Protein AF-A0A2G5IKQ8-F1 (afdb_monomer_lite)

Foldseek 3Di:
DDDDDDDDDDDDDDDDDDDDDDDDDDDDDDPDDDDDDDDDDDDDDDDDDDDDDPDPDDDDPPPDDDDDDDDDDDDDDDDDDDDDPDDDDDDDDDDDDDDDDDDDDDPPDDDDPPQDDPPDPPDDRCPCVLCLLQAFDDADPVQLVQLVVVLVVLFVLLVVCLVVVNFAQVSSVVSSVVSVADPVQKDKDFDADLPDPPSPDGAAGIWMWGDGDDFKIWTWIRHNVDTDTDITGARPPHGRYGDSDTD

Secondary structure (DSSP, 8-st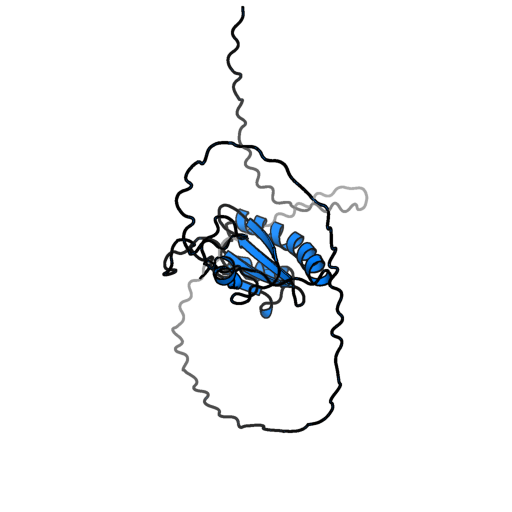ate):
-----PPPP--------------------TT----------------------------------------------------------------------------------TT--TTSTTPPTTHHHHTGGGSPPPPPHHHHHHHHHHHHHHHHHHHHHHHTT--SHHHHHHHHHHTT--TTTEEEEPPPPTT-TT--SPPSSEEEEEEETTTEEEEEEE-SS-EEEEEE--BTTTBTS--S---

Radius of gyration: 33.52 Å; chains: 1; bounding box: 96×97×63 Å

Sequence (247 aa):
MSLILPGAAPAQQGGAGRSSGDLLELRRVGGLFEMSVRTQVPCRLFCQPGLMPLRKSRQSRQSRTSRTSVARRSALLAVTAVACLAACGTQKPGLGPAAPATSGSGSVSPGASPHAEPDRGDSAPHNAENNIGRRAKDMSPADEAAAEEKAKQVKPLLEKLRGEGKISPKDVRPALASLGFRAEDMRVQDPWSRWNVDHSEKVPGTAYGIWVGKTACISGVVSEDHVWTEVTGPYPETACIAPPVAH

pLDDT: mean 71.65, std 22.25, range [37.44, 98.69]

Structure (mmCIF, N/CA/C/O backbone):
data_AF-A0A2G5IKQ8-F1
#
_entry.id   AF-A0A2G5IKQ8-F1
#
loop_
_atom_site.group_PDB
_atom_site.id
_atom_site.type_symbol
_atom_site.label_atom_id
_atom_site.label_alt_id
_atom_site.label_comp_id
_atom_site.label_asym_id
_atom_site.label_entity_id
_atom_site.label_seq_id
_atom_site.pdbx_PDB_ins_code
_atom_site.Cartn_x
_atom_site.Cartn_y
_atom_site.Cartn_z
_atom_site.occupancy
_atom_site.B_iso_or_equiv
_atom_site.auth_seq_id
_atom_site.auth_comp_id
_atom_site.auth_asym_id
_atom_site.auth_atom_id
_atom_site.pdbx_PDB_model_num
ATOM 1 N N . MET A 1 1 ? -17.477 58.867 -3.949 1.00 41.78 1 MET A N 1
ATOM 2 C CA . MET A 1 1 ? -18.291 57.997 -4.822 1.00 41.78 1 MET A CA 1
ATOM 3 C C . MET A 1 1 ? -18.232 56.583 -4.262 1.00 41.78 1 MET A C 1
ATOM 5 O O . MET A 1 1 ? -17.147 56.105 -3.980 1.00 41.78 1 MET A O 1
ATOM 9 N N . SER A 1 2 ? -19.425 56.062 -3.986 1.00 45.66 2 SER A N 1
ATOM 10 C CA . SER A 1 2 ? -19.896 54.778 -3.442 1.00 45.66 2 SER A CA 1
ATOM 11 C C . SER A 1 2 ? -18.945 53.732 -2.835 1.00 45.66 2 SER A C 1
ATOM 13 O O . SER A 1 2 ? -18.119 53.126 -3.507 1.00 45.66 2 SER A O 1
ATOM 15 N N . LEU A 1 3 ? -19.231 53.462 -1.555 1.00 53.84 3 LEU A N 1
ATOM 16 C CA . LEU A 1 3 ? -18.960 52.265 -0.751 1.00 53.84 3 LEU A CA 1
ATOM 17 C C . LEU A 1 3 ? -19.771 51.054 -1.244 1.00 53.84 3 LEU A C 1
ATOM 19 O O . LEU A 1 3 ? -20.966 51.225 -1.475 1.00 53.84 3 LEU A O 1
ATOM 23 N N . ILE A 1 4 ? -19.192 49.843 -1.261 1.00 56.62 4 ILE A N 1
ATOM 24 C CA . ILE A 1 4 ? -19.936 48.571 -1.131 1.00 56.62 4 ILE A CA 1
ATOM 25 C C . ILE A 1 4 ? -19.104 47.575 -0.293 1.00 56.62 4 ILE A C 1
ATOM 27 O O . ILE A 1 4 ? -18.007 47.182 -0.679 1.00 56.62 4 ILE A O 1
ATOM 31 N N . LEU A 1 5 ? -19.652 47.207 0.870 1.00 54.41 5 LEU A N 1
ATOM 32 C CA . LEU A 1 5 ? -19.248 46.136 1.802 1.00 54.41 5 LEU A CA 1
ATOM 33 C C . LEU A 1 5 ? -20.199 44.910 1.611 1.00 54.41 5 LEU A C 1
ATOM 35 O O . LEU A 1 5 ? -21.113 44.994 0.790 1.00 54.41 5 LEU A O 1
ATOM 39 N N . PRO A 1 6 ? -19.986 43.758 2.288 1.00 57.12 6 PRO A N 1
ATOM 40 C CA . PRO A 1 6 ? -20.128 42.412 1.725 1.00 57.12 6 PRO A CA 1
ATOM 41 C C . PRO A 1 6 ? -21.532 41.797 1.845 1.00 57.12 6 PRO A C 1
ATOM 43 O O . PRO A 1 6 ? -22.295 42.096 2.761 1.00 57.12 6 PRO A O 1
ATOM 46 N N . GLY A 1 7 ? -21.833 40.869 0.931 1.00 51.06 7 GLY A N 1
ATOM 47 C CA . GLY A 1 7 ? -23.053 40.062 0.931 1.00 51.06 7 GLY A CA 1
ATOM 48 C C . GLY A 1 7 ? -22.926 38.803 1.791 1.00 51.06 7 GLY A C 1
ATOM 49 O O . GLY A 1 7 ? -22.027 37.989 1.593 1.00 51.06 7 GLY A O 1
ATOM 50 N N . ALA A 1 8 ? -23.849 38.678 2.741 1.00 48.50 8 ALA A N 1
ATOM 51 C CA . ALA A 1 8 ? -24.025 37.570 3.667 1.00 48.50 8 ALA A CA 1
ATOM 52 C C . ALA A 1 8 ? -24.583 36.291 3.007 1.00 48.50 8 ALA A C 1
ATOM 54 O O . ALA A 1 8 ? -25.253 36.328 1.976 1.00 48.50 8 ALA A O 1
ATOM 55 N N . ALA A 1 9 ? -24.324 35.164 3.671 1.00 46.00 9 ALA A N 1
ATOM 56 C CA . ALA A 1 9 ? -24.850 33.833 3.379 1.00 46.00 9 ALA A CA 1
ATOM 57 C C . ALA A 1 9 ? -26.368 33.707 3.617 1.00 46.00 9 ALA A C 1
ATOM 59 O O . ALA A 1 9 ? -26.931 34.446 4.428 1.00 46.00 9 ALA A O 1
ATOM 60 N N . PRO A 1 10 ? -26.996 32.657 3.058 1.00 60.28 10 PRO A N 1
ATOM 61 C CA . PRO A 1 10 ? -28.094 31.987 3.740 1.00 60.28 10 PRO A CA 1
ATOM 62 C C . PRO A 1 10 ? -27.755 30.543 4.134 1.00 60.28 10 PRO A C 1
ATOM 64 O O . PRO A 1 10 ? -27.143 29.774 3.395 1.00 60.28 10 PRO A O 1
ATOM 67 N N . ALA A 1 11 ? -28.222 30.193 5.329 1.00 48.41 11 ALA A N 1
ATOM 68 C CA . ALA A 1 11 ? -28.291 28.849 5.872 1.00 48.41 11 ALA A CA 1
ATOM 69 C C . ALA A 1 11 ? -29.358 27.994 5.157 1.00 48.41 11 ALA A C 1
ATOM 71 O O . ALA A 1 11 ? -30.455 28.473 4.879 1.00 48.41 11 ALA A O 1
ATOM 72 N N . GLN A 1 12 ? -29.078 26.703 4.963 1.00 51.03 12 GLN A N 1
ATOM 73 C CA . GLN A 1 12 ? -30.082 25.638 4.822 1.00 51.03 12 GLN A CA 1
ATOM 74 C C . GLN A 1 12 ? -29.622 24.474 5.711 1.00 51.03 12 GLN A C 1
ATOM 76 O O . GLN A 1 12 ? -28.506 23.990 5.564 1.00 51.03 12 GLN A O 1
ATOM 81 N N . GLN A 1 13 ? -30.264 24.252 6.860 1.00 43.94 13 GLN A N 1
ATOM 82 C CA . GLN A 1 13 ? -31.459 23.417 7.083 1.00 43.94 13 GLN A CA 1
ATOM 83 C C . GLN A 1 13 ? -31.257 21.943 6.717 1.00 43.94 13 GLN A C 1
ATOM 85 O O . GLN A 1 13 ? -30.978 21.584 5.579 1.00 43.94 13 GLN A O 1
ATOM 90 N N . GLY A 1 14 ? -31.382 21.105 7.748 1.00 44.84 14 GLY A N 1
ATOM 91 C CA . GLY A 1 14 ? -31.100 19.683 7.706 1.00 44.84 14 GLY A CA 1
ATOM 92 C C . GLY A 1 14 ? -32.160 18.843 7.003 1.00 44.84 14 GLY A C 1
ATOM 93 O O . GLY A 1 14 ? -33.324 19.213 6.884 1.00 44.84 14 GLY A O 1
ATOM 94 N N . GLY A 1 15 ? -31.730 17.649 6.609 1.00 44.75 15 GLY A N 1
ATOM 95 C CA . GLY A 1 15 ? -32.589 16.574 6.142 1.00 44.75 15 GLY A CA 1
ATOM 96 C C . GLY A 1 15 ? -32.097 15.256 6.719 1.00 44.75 15 GLY A C 1
ATOM 97 O O . GLY A 1 15 ? -31.162 14.650 6.206 1.00 44.75 15 GLY A O 1
ATOM 98 N N . ALA A 1 16 ? -32.730 14.818 7.805 1.00 48.25 16 ALA A N 1
ATOM 99 C CA . ALA A 1 16 ? -32.692 13.430 8.228 1.00 48.25 16 ALA A CA 1
ATOM 100 C C . ALA A 1 16 ? -33.508 12.610 7.218 1.00 48.25 16 ALA A C 1
ATOM 102 O O . ALA A 1 16 ? -34.709 12.821 7.072 1.00 48.25 16 ALA A O 1
ATOM 103 N N . GLY A 1 17 ? -32.857 11.684 6.519 1.00 43.62 17 GLY A N 1
ATOM 104 C CA . GLY A 1 17 ? -33.497 10.824 5.529 1.00 43.62 17 GLY A CA 1
ATOM 105 C C . GLY A 1 17 ? -32.854 9.447 5.507 1.00 43.62 17 GLY A C 1
ATOM 106 O O . GLY A 1 17 ? -32.062 9.139 4.625 1.00 43.62 17 GLY A O 1
ATOM 107 N N . ARG A 1 18 ? -33.198 8.607 6.490 1.00 52.38 18 ARG A N 1
ATOM 108 C CA . ARG A 1 18 ? -33.060 7.151 6.362 1.00 52.38 18 ARG A CA 1
ATOM 109 C C . ARG A 1 18 ? -34.064 6.694 5.305 1.00 52.38 18 ARG A C 1
ATOM 111 O O . ARG A 1 18 ? -35.256 6.659 5.586 1.00 52.38 18 ARG A O 1
ATOM 118 N N . SER A 1 19 ? -33.589 6.346 4.116 1.00 47.00 19 SER A N 1
ATOM 119 C CA . SER A 1 19 ? -34.378 5.604 3.134 1.00 47.00 19 SER A CA 1
ATOM 120 C C . SER A 1 19 ? -33.765 4.216 2.988 1.00 47.00 19 SER A C 1
ATOM 122 O O . SER A 1 19 ? -32.749 4.024 2.323 1.00 47.00 19 SER A O 1
ATOM 124 N N . SER A 1 20 ? -34.361 3.259 3.698 1.00 47.41 20 SER A N 1
ATOM 125 C CA . SER A 1 20 ? -34.248 1.842 3.375 1.00 47.41 20 SER A CA 1
ATOM 126 C C . SER A 1 20 ? -34.931 1.643 2.026 1.00 47.41 20 SER A C 1
ATOM 128 O O . SER A 1 20 ? -36.134 1.865 1.907 1.00 47.41 20 SER A O 1
ATOM 130 N N . GLY A 1 21 ? -34.159 1.294 1.001 1.00 45.97 21 GLY A N 1
ATOM 131 C CA . GLY A 1 21 ? -34.700 0.931 -0.302 1.00 45.97 21 GLY A CA 1
ATOM 132 C C . GLY A 1 21 ? -35.386 -0.428 -0.221 1.00 45.97 21 GLY A C 1
ATOM 133 O O . GLY A 1 21 ? -34.724 -1.452 -0.362 1.00 45.97 21 GLY A O 1
ATOM 134 N N . ASP A 1 22 ? -36.698 -0.426 0.004 1.00 48.59 22 ASP A N 1
ATOM 135 C CA . ASP A 1 22 ? -37.554 -1.564 -0.315 1.00 48.59 22 ASP A CA 1
ATOM 136 C C . ASP A 1 22 ? -37.787 -1.597 -1.830 1.00 48.59 22 ASP A C 1
ATOM 138 O O . ASP A 1 22 ? -38.304 -0.663 -2.448 1.00 48.59 22 ASP A O 1
ATOM 142 N N . LEU A 1 23 ? -37.341 -2.695 -2.429 1.00 53.91 23 LEU A N 1
ATOM 143 C CA . LEU A 1 23 ? -37.425 -2.993 -3.849 1.00 53.91 23 LEU A CA 1
ATOM 144 C C . LEU A 1 23 ? -38.873 -3.404 -4.188 1.00 53.91 23 LEU A C 1
ATOM 146 O O . LEU A 1 23 ? -39.278 -4.541 -3.955 1.00 53.91 23 LEU A O 1
ATOM 150 N N . LEU A 1 24 ? -39.674 -2.479 -4.720 1.00 46.12 24 LEU A N 1
ATOM 151 C CA . LEU A 1 24 ? -41.013 -2.770 -5.244 1.00 46.12 24 LEU A CA 1
ATOM 152 C C . LEU A 1 24 ? -40.908 -3.429 -6.630 1.00 46.12 24 LEU A C 1
ATOM 154 O O . LEU A 1 24 ? -40.751 -2.752 -7.645 1.00 46.12 24 LEU A O 1
ATOM 158 N N . GLU A 1 25 ? -41.016 -4.758 -6.678 1.00 49.69 25 GLU A N 1
ATOM 159 C CA . GLU A 1 25 ? -41.219 -5.510 -7.923 1.00 49.69 25 GLU A CA 1
ATOM 160 C C . GLU A 1 25 ? -42.717 -5.487 -8.292 1.00 49.69 25 GLU A C 1
ATOM 162 O O . GLU A 1 25 ? -43.544 -6.164 -7.683 1.00 49.69 25 GLU A O 1
ATOM 167 N N . LEU A 1 26 ? -43.085 -4.687 -9.296 1.00 41.38 26 LEU A N 1
ATOM 168 C CA . LEU A 1 26 ? -44.430 -4.662 -9.879 1.00 41.38 26 LEU A CA 1
ATOM 169 C C . LEU A 1 26 ? -44.548 -5.757 -10.947 1.00 41.38 26 LEU A C 1
ATOM 171 O O . LEU A 1 26 ? -44.115 -5.577 -12.086 1.00 41.38 26 LEU A O 1
ATOM 175 N N . ARG A 1 27 ? -45.177 -6.888 -10.607 1.00 50.81 27 ARG A N 1
ATOM 176 C CA . ARG A 1 27 ? -45.629 -7.871 -11.603 1.00 50.81 27 ARG A CA 1
ATOM 177 C C . ARG A 1 27 ? -47.062 -7.582 -12.034 1.00 50.81 27 ARG A C 1
ATOM 179 O O . ARG A 1 27 ? -47.969 -7.475 -11.216 1.00 50.81 27 ARG A O 1
ATOM 186 N N . ARG A 1 28 ? -47.259 -7.485 -13.349 1.00 37.44 28 ARG A N 1
ATOM 187 C CA . ARG A 1 28 ? -48.547 -7.239 -14.004 1.00 37.44 28 ARG A CA 1
ATOM 188 C C . ARG A 1 28 ? -49.190 -8.578 -14.367 1.00 37.44 28 ARG A C 1
ATOM 190 O O . ARG A 1 28 ? -48.664 -9.283 -15.222 1.00 37.44 28 ARG A O 1
ATOM 197 N N . VAL A 1 29 ? -50.328 -8.914 -13.763 1.00 47.78 29 VAL A N 1
ATOM 198 C CA . VAL A 1 29 ? -51.178 -10.035 -14.198 1.00 47.78 29 VAL A CA 1
ATOM 199 C C . VAL A 1 29 ? -52.623 -9.544 -14.290 1.00 47.78 29 VAL A C 1
ATOM 201 O O . VAL A 1 29 ? -53.186 -9.081 -13.308 1.00 47.78 29 VAL A O 1
ATOM 204 N N . GLY A 1 30 ? -53.220 -9.619 -15.482 1.00 53.31 30 GLY A N 1
ATOM 205 C CA . GLY A 1 30 ? -54.676 -9.754 -15.628 1.00 53.31 30 GLY A CA 1
ATOM 206 C C . GLY A 1 30 ? -55.598 -8.589 -15.237 1.00 53.31 30 GLY A C 1
ATOM 207 O O . GLY A 1 30 ? -56.759 -8.846 -14.953 1.00 53.31 30 GLY A O 1
ATOM 208 N N . GLY A 1 31 ? -55.152 -7.329 -15.251 1.00 55.59 31 GLY A N 1
ATOM 209 C CA . GLY A 1 31 ? -56.071 -6.174 -15.316 1.00 55.59 31 GLY A CA 1
ATOM 210 C C . GLY A 1 31 ? -56.874 -5.821 -14.053 1.00 55.59 31 GLY A C 1
ATOM 211 O O . GLY A 1 31 ? -57.711 -4.926 -14.119 1.00 55.59 31 GLY A O 1
ATOM 212 N N . LEU A 1 32 ? -56.596 -6.441 -12.906 1.00 46.91 32 LEU A N 1
ATOM 213 C CA . LEU A 1 32 ? -57.140 -6.068 -11.597 1.00 46.91 32 LEU A CA 1
ATOM 214 C C . LEU A 1 32 ? -55.976 -5.922 -10.608 1.00 46.91 32 LEU A C 1
ATOM 216 O O . LEU A 1 32 ? -55.191 -6.848 -10.422 1.00 46.91 32 LEU A O 1
ATOM 220 N N . PHE A 1 33 ? -55.827 -4.733 -10.018 1.00 40.47 33 PHE A N 1
ATOM 221 C CA . PHE A 1 33 ? -54.825 -4.473 -8.983 1.00 40.47 33 PHE A CA 1
ATOM 222 C C . PHE A 1 33 ? -55.329 -5.029 -7.649 1.00 40.47 33 PHE A C 1
ATOM 224 O O . PHE A 1 33 ? -56.193 -4.428 -7.017 1.00 40.47 33 PHE A O 1
ATOM 231 N N . GLU A 1 34 ? -54.783 -6.161 -7.212 1.00 45.44 34 GLU A N 1
ATOM 232 C CA . GLU A 1 34 ? -54.963 -6.648 -5.844 1.00 45.44 34 GLU A CA 1
ATOM 233 C C . GLU A 1 34 ? -53.790 -6.155 -4.974 1.00 45.44 34 GLU A C 1
ATOM 235 O O . GLU A 1 34 ? -52.627 -6.476 -5.227 1.00 45.44 34 GLU A O 1
ATOM 240 N N . MET A 1 35 ? -54.072 -5.321 -3.968 1.00 44.12 35 MET A N 1
ATOM 241 C CA . MET A 1 35 ? -53.075 -4.847 -2.999 1.00 44.12 35 MET A CA 1
ATOM 242 C C . MET A 1 35 ? -52.891 -5.890 -1.891 1.00 44.12 35 MET A C 1
ATOM 244 O O . MET A 1 35 ? -53.584 -5.863 -0.878 1.00 44.12 35 MET A O 1
ATOM 248 N N . SER A 1 36 ? -51.923 -6.792 -2.050 1.00 53.97 36 SER A N 1
ATOM 249 C CA . SER A 1 36 ? -51.519 -7.701 -0.972 1.00 53.97 36 SER A CA 1
ATOM 250 C C . SER A 1 36 ? -50.465 -7.039 -0.077 1.00 53.97 36 SER A C 1
ATOM 252 O O . SER A 1 36 ? -49.267 -7.080 -0.363 1.00 53.97 36 SER A O 1
ATOM 254 N N . VAL A 1 37 ? -50.897 -6.460 1.045 1.00 49.56 37 VAL A N 1
ATOM 255 C CA . VAL A 1 37 ? -50.009 -5.939 2.097 1.00 49.56 37 VAL A CA 1
ATOM 256 C C . VAL A 1 37 ? -49.394 -7.115 2.864 1.00 49.56 37 VAL A C 1
ATOM 258 O O . VAL A 1 37 ? -50.055 -7.749 3.681 1.00 49.56 37 VAL A O 1
ATOM 261 N N . ARG A 1 38 ? -48.111 -7.417 2.627 1.00 52.69 38 ARG A N 1
ATOM 262 C CA . ARG A 1 38 ? -47.334 -8.293 3.519 1.00 52.69 38 ARG A CA 1
ATOM 263 C C . ARG A 1 38 ? -46.821 -7.475 4.701 1.00 52.69 38 ARG A C 1
ATOM 265 O O . ARG A 1 38 ? -45.775 -6.842 4.624 1.00 52.69 38 ARG A O 1
ATOM 272 N N . THR A 1 39 ? -47.548 -7.510 5.809 1.00 46.78 39 THR A N 1
ATOM 273 C CA . THR A 1 39 ? -47.060 -7.080 7.122 1.00 46.78 39 THR A CA 1
ATOM 274 C C . THR A 1 39 ? -45.988 -8.060 7.608 1.00 46.78 39 THR A C 1
ATOM 276 O O . THR A 1 39 ? -46.295 -9.169 8.042 1.00 46.78 39 THR A O 1
ATOM 279 N N . GLN A 1 40 ? -44.709 -7.672 7.545 1.00 53.59 40 GLN A N 1
ATOM 280 C CA . GLN A 1 40 ? -43.666 -8.362 8.310 1.00 53.59 40 GLN A CA 1
ATOM 281 C C . GLN A 1 40 ? -43.806 -7.983 9.786 1.00 53.59 40 GLN A C 1
ATOM 283 O O . GLN A 1 40 ? -43.590 -6.845 10.196 1.00 53.59 40 GLN A O 1
ATOM 288 N N . VAL A 1 41 ? -44.222 -8.971 10.571 1.00 58.31 41 VAL A N 1
ATOM 289 C CA . VAL A 1 41 ? -44.342 -8.919 12.026 1.00 58.31 41 VAL A CA 1
ATOM 290 C C . VAL A 1 41 ? -42.941 -8.825 12.653 1.00 58.31 41 VAL A C 1
ATOM 292 O O . VAL A 1 41 ? -42.080 -9.643 12.321 1.00 58.31 41 VAL A O 1
ATOM 295 N N . PRO A 1 42 ? -42.687 -7.898 13.594 1.00 54.06 42 PRO A N 1
ATOM 296 C CA . PRO A 1 42 ? -41.474 -7.921 14.398 1.00 54.06 42 PRO A CA 1
ATOM 297 C C . PRO A 1 42 ? -41.591 -9.009 15.475 1.00 54.06 42 PRO A C 1
ATOM 299 O O . PRO A 1 42 ? -42.305 -8.848 16.466 1.00 54.06 42 PRO A O 1
ATOM 302 N N . CYS A 1 43 ? -40.863 -10.116 15.323 1.00 49.12 43 CYS A N 1
ATOM 303 C CA . CYS A 1 43 ? -40.669 -11.065 16.418 1.00 49.12 43 CYS A CA 1
ATOM 304 C C . CYS A 1 43 ? -39.726 -10.457 17.466 1.00 49.12 43 CYS A C 1
ATOM 306 O O . CYS A 1 43 ? -38.503 -10.542 17.374 1.00 49.12 43 CYS A O 1
ATOM 308 N N . ARG A 1 44 ? -40.328 -9.828 18.481 1.00 52.50 44 ARG A N 1
ATOM 309 C CA . ARG A 1 44 ? -39.708 -9.589 19.785 1.00 52.50 44 ARG A CA 1
ATOM 310 C C . ARG A 1 44 ? -39.497 -10.914 20.526 1.00 52.50 44 ARG A C 1
ATOM 312 O O . ARG A 1 44 ? -40.366 -11.774 20.509 1.00 52.50 44 ARG A O 1
ATOM 319 N N . LEU A 1 45 ? -38.373 -10.959 21.243 1.00 47.88 45 LEU A N 1
ATOM 320 C CA . LEU A 1 45 ? -38.161 -11.573 22.560 1.00 47.88 45 LEU A CA 1
ATOM 321 C C . LEU A 1 45 ? -38.783 -12.955 22.817 1.00 47.88 45 LEU A C 1
ATOM 323 O O . LEU A 1 45 ? -39.965 -13.070 23.127 1.00 47.88 45 LEU A O 1
ATOM 327 N N . PHE A 1 46 ? -37.912 -13.955 22.959 1.00 52.28 46 PHE A N 1
ATOM 328 C CA . PHE A 1 46 ? -38.099 -14.966 23.996 1.00 52.28 46 PHE A CA 1
ATOM 329 C C . PHE A 1 46 ? -36.814 -15.119 24.817 1.00 52.28 46 PHE A C 1
ATOM 331 O O . PHE A 1 46 ? -35.752 -15.450 24.295 1.00 52.28 46 PHE A O 1
ATOM 338 N N . CYS A 1 47 ? -36.936 -14.824 26.112 1.00 45.78 47 CYS A N 1
ATOM 339 C CA . CYS A 1 47 ? -35.984 -15.150 27.167 1.00 45.78 47 CYS A CA 1
ATOM 340 C C . CYS A 1 47 ? -35.787 -16.664 27.290 1.00 45.78 47 CYS A C 1
ATOM 342 O O . CYS A 1 47 ? -36.775 -17.390 27.325 1.00 45.78 47 CYS A O 1
ATOM 344 N N . GLN A 1 48 ? -34.549 -17.098 27.536 1.00 50.31 48 GLN A N 1
ATOM 345 C CA . GLN A 1 48 ? -34.223 -18.258 28.379 1.00 50.31 48 GLN A CA 1
ATOM 346 C C . GLN A 1 48 ? -32.824 -18.033 29.000 1.00 50.31 48 GLN A C 1
ATOM 348 O O . GLN A 1 48 ? -31.845 -17.952 28.256 1.00 50.31 48 GLN A O 1
ATOM 353 N N . PRO A 1 49 ? -32.694 -17.916 30.337 1.00 54.97 49 PRO A N 1
ATOM 354 C CA . PRO A 1 49 ? -31.420 -18.000 31.040 1.00 54.97 49 PRO A CA 1
ATOM 355 C C . PRO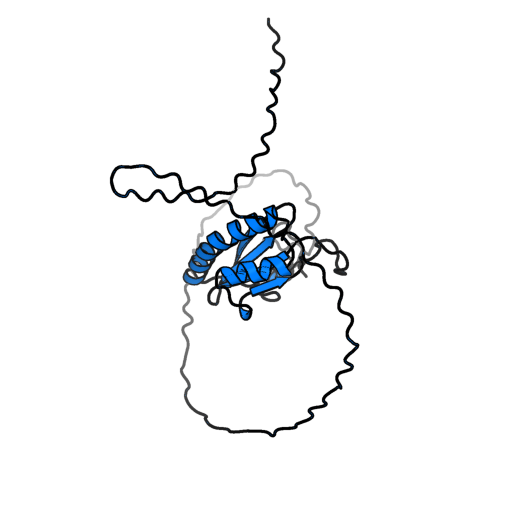 A 1 49 ? -31.144 -19.467 31.400 1.00 54.97 49 PRO A C 1
ATOM 357 O O . PRO A 1 49 ? -31.817 -20.049 32.247 1.00 54.97 49 PRO A O 1
ATOM 360 N N . GLY A 1 50 ? -30.153 -20.073 30.748 1.00 48.12 50 GLY A N 1
ATOM 361 C CA . GLY A 1 50 ? -29.758 -21.464 30.971 1.00 48.12 50 GLY A CA 1
ATOM 362 C C . GLY A 1 50 ? -28.302 -21.574 31.401 1.00 48.12 50 GLY A C 1
ATOM 363 O O . GLY A 1 50 ? -27.414 -21.702 30.565 1.00 48.12 50 GLY A O 1
ATOM 364 N N . LEU A 1 51 ? -28.078 -21.530 32.715 1.00 56.34 51 LEU A N 1
ATOM 365 C CA . LEU A 1 51 ? -26.884 -22.040 33.392 1.00 56.34 51 LEU A CA 1
ATOM 366 C C . LEU A 1 51 ? -26.535 -23.449 32.895 1.00 56.34 51 LEU A C 1
ATOM 368 O O . LEU A 1 51 ? -27.383 -24.325 33.009 1.00 56.34 51 LEU A O 1
ATOM 372 N N . MET A 1 52 ? -25.298 -23.682 32.440 1.00 46.56 52 MET A N 1
ATOM 373 C CA . MET A 1 52 ? -24.608 -24.987 32.442 1.00 46.56 52 MET A CA 1
ATOM 374 C C . MET A 1 52 ? -23.121 -24.799 32.024 1.00 46.56 52 MET A C 1
ATOM 376 O O . MET A 1 52 ? -22.753 -23.734 31.534 1.00 46.56 52 MET A O 1
ATOM 380 N N . PRO A 1 53 ? -22.217 -25.756 32.308 1.00 53.47 53 PRO A N 1
ATOM 381 C CA . PRO A 1 53 ? -21.114 -25.526 33.238 1.00 53.47 53 PRO A CA 1
ATOM 382 C C . PRO A 1 53 ? -19.733 -25.336 32.590 1.00 53.47 53 PRO A C 1
ATOM 384 O O . PRO A 1 53 ? -19.477 -25.710 31.446 1.00 53.47 53 PRO A O 1
ATOM 387 N N . LEU A 1 54 ? -18.807 -24.846 33.423 1.00 55.19 54 LEU A N 1
ATOM 388 C CA . LEU A 1 54 ? -17.350 -24.957 33.311 1.00 55.19 54 LEU A CA 1
ATOM 389 C C . LEU A 1 54 ? -16.910 -26.343 32.804 1.00 55.19 54 LEU A C 1
ATOM 391 O O . LEU A 1 54 ? -16.720 -27.284 33.577 1.00 55.19 54 LEU A O 1
ATOM 395 N N . ARG A 1 55 ? -16.682 -26.464 31.493 1.00 48.50 55 ARG A N 1
ATOM 396 C CA . ARG A 1 55 ? -16.063 -27.645 30.887 1.00 48.50 55 ARG A CA 1
ATOM 397 C C . ARG A 1 55 ? -14.560 -27.417 30.761 1.00 48.50 55 ARG A C 1
ATOM 399 O O . ARG A 1 55 ? -14.047 -26.909 29.770 1.00 48.50 55 ARG A O 1
ATOM 406 N N . LYS A 1 56 ? -13.857 -27.820 31.815 1.00 51.62 56 LYS A N 1
ATOM 407 C CA . LYS A 1 56 ? -12.401 -27.972 31.884 1.00 51.62 56 LYS A CA 1
ATOM 408 C C . LYS A 1 56 ? -11.997 -29.107 30.928 1.00 51.62 56 LYS A C 1
ATOM 410 O O . LYS A 1 56 ? -11.951 -30.266 31.331 1.00 51.62 56 LYS A O 1
ATOM 415 N N . SER A 1 57 ? -11.782 -28.804 29.645 1.00 49.41 57 SER A N 1
ATOM 416 C CA . SER A 1 57 ? -11.295 -29.800 28.683 1.00 49.41 57 SER A CA 1
ATOM 417 C C . SER A 1 57 ? -9.779 -29.735 28.572 1.00 49.41 57 SER A C 1
ATOM 419 O O . SER A 1 57 ? -9.184 -28.722 28.217 1.00 49.41 57 SER A O 1
ATOM 421 N N . ARG A 1 58 ? -9.198 -30.866 28.955 1.00 54.25 58 ARG A N 1
ATOM 422 C CA . ARG A 1 58 ? -7.790 -31.218 29.065 1.00 54.25 58 ARG A CA 1
ATOM 423 C C . ARG A 1 58 ? -6.955 -30.798 27.856 1.00 54.25 58 ARG A C 1
ATOM 425 O O . ARG A 1 58 ? -7.304 -31.076 26.713 1.00 54.25 58 ARG A O 1
ATOM 432 N N . GLN A 1 59 ? -5.774 -30.268 28.173 1.00 53.00 59 GLN A N 1
ATOM 433 C CA . GLN A 1 59 ? -4.569 -30.371 27.358 1.00 53.00 59 GLN A CA 1
ATOM 434 C C . GLN A 1 59 ? -4.440 -31.792 26.793 1.00 53.00 59 GLN A C 1
ATOM 436 O O . GLN A 1 59 ? -4.180 -32.743 27.531 1.00 53.00 59 GLN A O 1
ATOM 441 N N . SER A 1 60 ? -4.590 -31.935 25.479 1.00 48.44 60 SER A N 1
ATOM 442 C CA . SER A 1 60 ? -4.067 -33.090 24.761 1.00 48.44 60 SER A CA 1
ATOM 443 C C . SER A 1 60 ? -2.691 -32.706 24.233 1.00 48.44 60 SER A C 1
ATOM 445 O O . SER A 1 60 ? -2.554 -32.047 23.205 1.00 48.44 60 SER A O 1
ATOM 447 N N . ARG A 1 61 ? -1.660 -33.108 24.984 1.00 56.12 61 ARG A N 1
ATOM 448 C CA . ARG A 1 61 ? -0.335 -33.383 24.426 1.00 56.12 61 ARG A CA 1
ATOM 449 C C . ARG A 1 61 ? -0.530 -34.369 23.275 1.00 56.12 61 ARG A C 1
ATOM 451 O O . ARG A 1 61 ? -0.777 -35.545 23.521 1.00 56.12 61 ARG A O 1
ATOM 458 N N . GLN A 1 62 ? -0.357 -33.911 22.044 1.00 53.34 62 GLN A N 1
ATOM 459 C CA . GLN A 1 62 ? 0.032 -34.787 20.945 1.00 53.34 62 GLN A CA 1
ATOM 460 C C . GLN A 1 62 ? 1.441 -34.417 20.507 1.00 53.34 62 GLN A C 1
ATOM 462 O O . GLN A 1 62 ? 1.691 -33.771 19.499 1.00 53.34 62 GLN A O 1
ATOM 467 N N . SER A 1 63 ? 2.383 -34.873 21.323 1.00 51.91 63 SER A N 1
ATOM 468 C CA . SER A 1 63 ? 3.689 -35.300 20.854 1.00 51.91 63 SER A CA 1
ATOM 469 C C . SER A 1 63 ? 3.496 -36.501 19.925 1.00 51.91 63 SER A C 1
ATOM 471 O O . SER A 1 63 ? 3.303 -37.626 20.391 1.00 51.91 63 SER A O 1
ATOM 473 N N . ARG A 1 64 ? 3.559 -36.275 18.612 1.00 57.19 64 ARG A N 1
ATOM 474 C CA . ARG A 1 64 ? 3.929 -37.323 17.658 1.00 57.19 64 ARG A CA 1
ATOM 475 C C . ARG A 1 64 ? 4.952 -36.779 16.677 1.00 57.19 64 ARG A C 1
ATOM 477 O O . ARG A 1 64 ? 4.649 -36.175 15.658 1.00 57.19 64 ARG A O 1
ATOM 484 N N . THR A 1 65 ? 6.194 -37.039 17.050 1.00 51.88 65 THR A N 1
ATOM 485 C CA . THR A 1 65 ? 7.302 -37.293 16.145 1.00 51.88 65 THR A CA 1
ATOM 486 C C . THR A 1 65 ? 6.827 -38.129 14.953 1.00 51.88 65 THR A C 1
ATOM 488 O O . THR A 1 65 ? 6.308 -39.233 15.106 1.00 51.88 65 THR A O 1
ATOM 491 N N . SER A 1 66 ? 6.992 -37.608 13.742 1.00 55.81 66 SER A N 1
ATOM 492 C CA . SER A 1 66 ? 6.917 -38.393 12.510 1.00 55.81 66 SER A CA 1
ATOM 493 C C . SER A 1 66 ? 8.024 -37.925 11.578 1.00 55.81 66 SER A C 1
ATOM 495 O O . SER A 1 66 ? 7.907 -36.944 10.857 1.00 55.81 66 SER A O 1
ATOM 497 N N . ARG A 1 67 ? 9.150 -38.620 11.755 1.00 54.81 67 ARG A N 1
ATOM 498 C CA . ARG A 1 67 ? 10.158 -39.033 10.774 1.00 54.81 67 ARG A CA 1
ATOM 499 C C . ARG A 1 67 ? 10.128 -38.324 9.413 1.00 54.81 67 ARG A C 1
ATOM 501 O O . ARG A 1 67 ? 9.248 -38.554 8.595 1.00 54.81 67 ARG A O 1
ATOM 508 N N . THR A 1 68 ? 11.209 -37.585 9.170 1.00 51.62 68 THR A N 1
ATOM 509 C CA . THR A 1 68 ? 12.099 -37.731 8.004 1.00 51.62 68 THR A CA 1
ATOM 510 C C . THR A 1 68 ? 11.531 -38.491 6.801 1.00 51.62 68 THR A C 1
ATOM 512 O O . THR A 1 68 ? 11.475 -39.721 6.811 1.00 51.62 68 THR A O 1
ATOM 515 N N . SER A 1 69 ? 11.293 -37.768 5.709 1.00 52.47 69 SER A N 1
ATOM 516 C CA . SER A 1 69 ? 11.526 -38.296 4.364 1.00 52.47 69 SER A CA 1
ATOM 517 C C . SER A 1 69 ? 12.497 -37.369 3.635 1.00 52.47 69 SER A C 1
ATOM 519 O O . SER A 1 69 ? 12.160 -36.299 3.143 1.00 52.47 69 SER A O 1
ATOM 521 N N . VAL A 1 70 ? 13.761 -37.791 3.642 1.00 51.28 70 VAL A N 1
ATOM 522 C CA . VAL A 1 70 ? 14.795 -37.341 2.714 1.00 51.28 70 VAL A CA 1
ATOM 523 C C . VAL A 1 70 ? 14.662 -38.204 1.461 1.00 51.28 70 VAL A C 1
ATOM 525 O O . VAL A 1 70 ? 14.843 -39.415 1.535 1.00 51.28 70 VAL A O 1
ATOM 528 N N . ALA A 1 71 ? 14.397 -37.582 0.318 1.00 50.56 71 ALA A N 1
ATOM 529 C CA . ALA A 1 71 ? 14.678 -38.113 -1.019 1.00 50.56 71 ALA A CA 1
ATOM 530 C C . ALA A 1 71 ? 14.888 -36.882 -1.921 1.00 50.56 71 ALA A C 1
ATOM 532 O O . ALA A 1 71 ? 13.950 -36.133 -2.149 1.00 50.56 71 ALA A O 1
ATOM 533 N N . ARG A 1 72 ? 16.118 -36.406 -2.164 1.00 53.06 72 ARG A N 1
ATOM 534 C CA . ARG A 1 72 ? 17.138 -36.873 -3.130 1.00 53.06 72 ARG A CA 1
ATOM 535 C C . ARG A 1 72 ? 16.603 -37.123 -4.551 1.00 53.06 72 ARG A C 1
ATOM 537 O O . ARG A 1 72 ? 15.758 -37.994 -4.723 1.00 53.06 72 ARG A O 1
ATOM 544 N N . ARG A 1 73 ? 17.325 -36.506 -5.512 1.00 50.25 73 ARG A N 1
ATOM 545 C CA . ARG A 1 73 ? 17.373 -36.658 -6.996 1.00 50.25 73 ARG A CA 1
ATOM 546 C C . ARG A 1 73 ? 16.566 -35.566 -7.724 1.00 50.25 73 ARG A C 1
ATOM 548 O O . ARG A 1 73 ? 15.400 -35.403 -7.414 1.00 50.25 73 ARG A O 1
ATOM 555 N N . SER A 1 74 ? 17.097 -34.735 -8.627 1.00 48.34 74 SER A N 1
ATOM 556 C CA . SER A 1 74 ? 18.285 -34.775 -9.513 1.00 48.34 74 SER A CA 1
ATOM 557 C C . SER A 1 74 ? 18.668 -33.311 -9.835 1.00 48.34 74 SER A C 1
ATOM 559 O O . SER A 1 74 ? 17.775 -32.489 -9.981 1.00 48.34 74 SER A O 1
ATOM 561 N N . ALA A 1 75 ? 19.912 -32.832 -9.755 1.00 49.41 75 ALA A N 1
ATOM 562 C CA . ALA A 1 75 ? 21.049 -33.052 -10.655 1.00 49.41 75 ALA A CA 1
ATOM 563 C C . ALA A 1 75 ? 20.739 -32.894 -12.160 1.00 49.41 75 ALA A C 1
ATOM 565 O O . ALA A 1 75 ? 20.028 -33.718 -12.727 1.00 49.41 75 ALA A O 1
ATOM 566 N N . LEU A 1 76 ? 21.438 -31.911 -12.748 1.00 47.59 76 LEU A N 1
ATOM 567 C CA . LEU A 1 76 ? 21.925 -31.757 -14.129 1.00 47.59 76 LEU A CA 1
ATOM 568 C C . LEU A 1 76 ? 21.242 -30.759 -15.090 1.00 47.59 76 LEU A C 1
ATOM 570 O O . LEU A 1 76 ? 20.046 -30.827 -15.337 1.00 47.59 76 LEU A O 1
ATOM 574 N N . LEU A 1 77 ? 22.148 -29.998 -15.736 1.00 48.84 77 LEU A N 1
ATOM 575 C CA . LEU A 1 77 ? 22.085 -29.232 -16.999 1.00 48.84 77 LEU A CA 1
ATOM 576 C C . LEU A 1 77 ? 21.584 -27.776 -16.896 1.00 48.84 77 LEU A C 1
ATOM 578 O O . LEU A 1 77 ? 20.537 -27.523 -16.330 1.00 48.84 77 LEU A O 1
ATOM 582 N N . ALA A 1 78 ? 22.236 -26.760 -17.464 1.00 46.91 78 ALA A N 1
ATOM 583 C CA . ALA A 1 78 ? 23.511 -26.675 -18.166 1.00 46.91 78 ALA A CA 1
ATOM 584 C C . ALA A 1 78 ? 23.959 -25.203 -18.276 1.00 46.91 78 ALA A C 1
ATOM 586 O O . ALA A 1 78 ? 23.159 -24.275 -18.210 1.00 46.91 78 ALA A O 1
ATOM 587 N N . VAL A 1 79 ? 25.264 -25.045 -18.465 1.00 52.88 79 VAL A N 1
ATOM 588 C CA . VAL A 1 79 ? 26.024 -23.846 -18.831 1.00 52.88 79 VAL A CA 1
ATOM 589 C C . VAL A 1 79 ? 25.535 -23.228 -20.152 1.00 52.88 79 VAL A C 1
ATOM 591 O O . VAL A 1 79 ? 25.550 -23.914 -21.168 1.00 52.88 79 VAL A O 1
ATOM 594 N N . THR A 1 80 ? 25.238 -21.923 -20.154 1.00 57.12 80 THR A N 1
ATOM 595 C CA . THR A 1 80 ? 25.322 -21.012 -21.324 1.00 57.12 80 THR A CA 1
ATOM 596 C C . THR A 1 80 ? 25.644 -19.601 -20.809 1.00 57.12 80 THR A C 1
ATOM 598 O O . THR A 1 80 ? 24.847 -19.015 -20.086 1.00 57.12 80 THR A O 1
ATOM 601 N N . ALA A 1 81 ? 26.897 -19.149 -20.895 1.00 45.84 81 ALA A N 1
ATOM 602 C CA . ALA A 1 81 ? 27.518 -18.470 -22.044 1.00 45.84 81 ALA A CA 1
ATOM 603 C C . ALA A 1 81 ? 26.991 -17.028 -22.228 1.00 45.84 81 ALA A C 1
ATOM 605 O O . ALA A 1 81 ? 25.838 -16.829 -22.576 1.00 45.84 81 ALA A O 1
ATOM 606 N N . VAL A 1 82 ? 27.754 -16.025 -21.779 1.00 51.78 82 VAL A N 1
ATOM 607 C CA . VAL A 1 82 ? 28.664 -15.171 -22.583 1.00 51.78 82 VAL A CA 1
ATOM 608 C C . VAL A 1 82 ? 27.993 -13.852 -23.004 1.00 51.78 82 VAL A C 1
ATOM 610 O O . VAL A 1 82 ? 27.054 -13.827 -23.785 1.00 51.78 82 VAL A O 1
ATOM 613 N N . ALA A 1 83 ? 28.536 -12.776 -22.426 1.00 52.91 83 ALA A N 1
ATOM 614 C CA . ALA A 1 83 ? 28.766 -11.429 -22.953 1.00 52.91 83 ALA A CA 1
ATOM 615 C C . ALA A 1 83 ? 27.822 -10.839 -24.019 1.00 52.91 83 ALA A C 1
ATOM 617 O O . ALA A 1 83 ? 27.893 -11.212 -25.182 1.00 52.91 83 ALA A O 1
ATOM 618 N N . CYS A 1 84 ? 27.153 -9.742 -23.644 1.00 49.38 84 CYS A N 1
ATOM 619 C CA . CYS A 1 84 ? 26.933 -8.582 -24.516 1.00 49.38 84 CYS A CA 1
ATOM 620 C C . CYS A 1 84 ? 27.054 -7.291 -23.684 1.00 49.38 84 CYS A C 1
ATOM 622 O O . CYS A 1 84 ? 26.060 -6.703 -23.266 1.00 49.38 84 CYS A O 1
ATOM 624 N N . LEU A 1 85 ? 28.295 -6.857 -23.427 1.00 52.66 85 LEU A N 1
ATOM 625 C CA . LEU A 1 85 ? 28.591 -5.444 -23.184 1.00 52.66 85 LEU A CA 1
ATOM 626 C C . LEU A 1 85 ? 28.600 -4.737 -24.548 1.00 52.66 85 LEU A C 1
ATOM 628 O O . LEU A 1 85 ? 29.570 -4.846 -25.292 1.00 52.66 85 LEU A O 1
ATOM 632 N N . ALA A 1 86 ? 27.528 -4.018 -24.864 1.00 56.41 86 ALA A N 1
ATOM 633 C CA . ALA A 1 86 ? 27.508 -2.968 -25.882 1.00 56.41 86 ALA A CA 1
ATOM 634 C C . ALA A 1 86 ? 27.000 -1.707 -25.160 1.00 56.41 86 ALA A C 1
ATOM 636 O O . ALA A 1 86 ? 25.858 -1.675 -24.719 1.00 56.41 86 ALA A O 1
ATOM 637 N N . ALA A 1 87 ? 27.843 -0.766 -24.732 1.00 47.19 87 ALA A N 1
ATOM 638 C CA . ALA A 1 87 ? 28.642 0.166 -25.529 1.00 47.19 87 ALA A CA 1
ATOM 639 C C . ALA A 1 87 ? 27.780 1.020 -26.476 1.00 47.19 87 ALA A C 1
ATOM 641 O O . ALA A 1 87 ? 27.530 0.627 -27.609 1.00 47.19 87 ALA A O 1
ATOM 642 N N . CYS A 1 88 ? 27.378 2.210 -26.012 1.00 55.38 88 CYS A N 1
ATOM 643 C CA . CYS A 1 88 ? 27.291 3.407 -26.853 1.00 55.38 88 CYS A CA 1
ATOM 644 C C . CYS A 1 88 ? 27.296 4.666 -25.965 1.00 55.38 88 CYS A C 1
ATOM 646 O O . CYS A 1 88 ? 26.256 5.162 -25.543 1.00 55.38 88 CYS A O 1
ATOM 648 N N . GLY A 1 89 ? 28.497 5.146 -25.631 1.00 44.66 89 GLY A N 1
ATOM 649 C CA . GLY A 1 89 ? 28.708 6.477 -25.068 1.00 44.66 89 GLY A CA 1
ATOM 650 C C . GLY A 1 89 ? 28.987 7.462 -26.200 1.00 44.66 89 GLY A C 1
ATOM 651 O O . GLY A 1 89 ? 29.970 7.308 -26.921 1.00 44.66 89 GLY A O 1
ATOM 652 N N . THR A 1 90 ? 28.127 8.462 -26.371 1.00 57.59 90 THR A N 1
ATOM 653 C CA . THR A 1 90 ? 28.290 9.510 -27.385 1.00 57.59 90 THR A CA 1
ATOM 654 C C . THR A 1 90 ? 28.985 10.713 -26.744 1.00 57.59 90 THR A C 1
ATOM 656 O O . THR A 1 90 ? 28.339 11.540 -26.105 1.00 57.59 90 THR A O 1
ATOM 659 N N . GLN A 1 91 ? 30.309 10.820 -26.890 1.00 50.03 91 GLN A N 1
ATOM 660 C CA . GLN A 1 91 ? 31.045 12.048 -26.568 1.00 50.03 91 GLN A CA 1
ATOM 661 C C . GLN A 1 91 ? 31.051 12.983 -27.781 1.00 50.03 91 GLN A C 1
ATOM 663 O O . GLN A 1 91 ? 31.409 12.588 -28.889 1.00 50.03 91 GLN A O 1
ATOM 668 N N . LYS A 1 92 ? 30.664 14.241 -27.559 1.00 57.91 92 LYS A N 1
ATOM 669 C CA . LYS A 1 92 ? 30.695 15.324 -28.546 1.00 57.91 92 LYS A CA 1
ATOM 670 C C . LYS A 1 92 ? 31.838 16.279 -28.173 1.00 57.91 92 LYS A C 1
ATOM 672 O O . LYS A 1 92 ? 31.754 16.889 -27.109 1.00 57.91 92 LYS A O 1
ATOM 677 N N . PRO A 1 93 ? 32.893 16.433 -28.992 1.00 53.88 93 PRO A N 1
ATOM 678 C CA . PRO A 1 93 ? 33.910 17.447 -28.760 1.00 53.88 93 PRO A CA 1
ATOM 679 C C . PRO A 1 93 ? 33.490 18.754 -29.443 1.00 53.88 93 PRO A C 1
ATOM 681 O O . PRO A 1 93 ? 33.339 18.813 -30.661 1.00 53.88 93 PRO A O 1
ATOM 684 N N . GLY A 1 94 ? 33.287 19.803 -28.650 1.00 48.06 94 GLY A N 1
ATOM 685 C CA . GLY A 1 94 ? 33.145 21.174 -29.129 1.00 48.06 94 GLY A CA 1
ATOM 686 C C . GLY A 1 94 ? 34.349 21.996 -28.688 1.00 48.06 94 GLY A C 1
ATOM 687 O O . GLY A 1 94 ? 34.358 22.515 -27.578 1.00 48.06 94 GLY A O 1
ATOM 688 N N . LEU A 1 95 ? 35.362 22.085 -29.550 1.00 53.81 95 LEU A N 1
ATOM 689 C CA . LEU A 1 95 ? 36.426 23.085 -29.475 1.00 53.81 95 LEU A CA 1
ATOM 690 C C . LEU A 1 95 ? 35.944 24.360 -30.180 1.00 53.81 95 LEU A C 1
ATOM 692 O O . LEU A 1 95 ? 35.539 24.305 -31.339 1.00 53.81 95 LEU A O 1
ATOM 696 N N . GLY A 1 96 ? 36.024 25.498 -29.494 1.00 40.91 96 GLY A N 1
ATOM 697 C CA . GLY A 1 96 ? 35.792 26.832 -30.050 1.00 40.91 96 GLY A CA 1
ATOM 698 C C . GLY A 1 96 ? 36.341 27.910 -29.098 1.00 40.91 96 GLY A C 1
ATOM 699 O O . GLY A 1 96 ? 36.040 27.826 -27.910 1.00 40.91 96 GLY A O 1
ATOM 700 N N . PRO A 1 97 ? 37.182 28.862 -29.556 1.00 53.44 97 PRO A N 1
ATOM 701 C CA . PRO A 1 97 ? 38.097 29.619 -28.695 1.00 53.44 97 PRO A CA 1
ATOM 702 C C . PRO A 1 97 ? 37.621 31.025 -28.269 1.00 53.44 97 PRO A C 1
ATOM 704 O O . PRO A 1 97 ? 36.818 31.658 -28.943 1.00 53.44 97 PRO A O 1
AT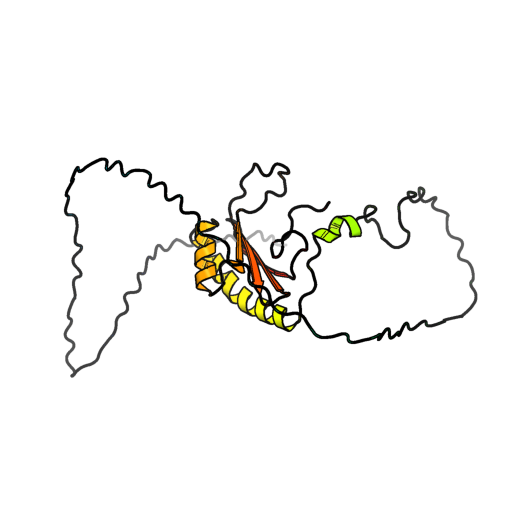OM 707 N N . ALA A 1 98 ? 38.307 31.512 -27.224 1.00 41.91 98 ALA A N 1
ATOM 708 C CA . ALA A 1 98 ? 38.663 32.901 -26.888 1.00 41.91 98 ALA A CA 1
ATOM 709 C C . ALA A 1 98 ? 37.608 33.867 -26.293 1.00 41.91 98 ALA A C 1
ATOM 711 O O . ALA A 1 98 ? 36.550 34.136 -26.849 1.00 41.91 98 ALA A O 1
ATOM 712 N N . ALA A 1 99 ? 38.006 34.431 -25.144 1.00 48.03 99 ALA A N 1
ATOM 713 C CA . ALA A 1 99 ? 37.363 35.465 -24.327 1.00 48.03 99 ALA A CA 1
ATOM 714 C C . ALA A 1 99 ? 37.370 36.872 -24.986 1.00 48.03 99 ALA A C 1
ATOM 716 O O . ALA A 1 99 ? 37.984 37.047 -26.040 1.00 48.03 99 ALA A O 1
ATOM 717 N N . PRO A 1 100 ? 36.760 37.902 -24.355 1.00 51.81 100 PRO A N 1
ATOM 718 C CA . PRO A 1 100 ? 37.504 38.657 -23.339 1.00 51.81 100 PRO A CA 1
ATOM 719 C C . PRO A 1 100 ? 36.700 39.071 -22.090 1.00 51.81 100 PRO A C 1
ATOM 721 O O . PRO A 1 100 ? 35.487 38.922 -21.988 1.00 51.81 100 PRO A O 1
ATOM 724 N N . ALA A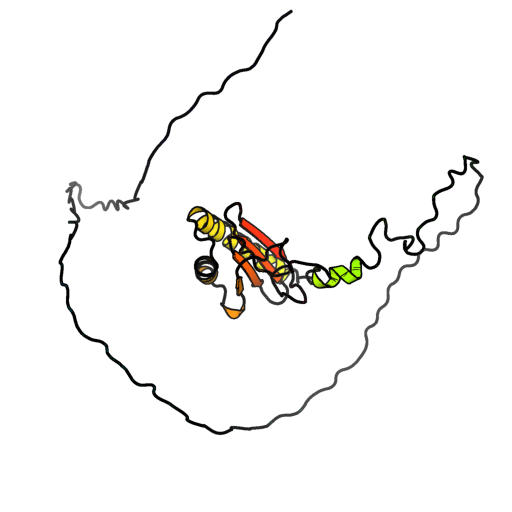 1 101 ? 37.471 39.563 -21.123 1.00 49.28 101 ALA A N 1
ATOM 725 C CA . ALA A 1 101 ? 37.167 39.832 -19.728 1.00 49.28 101 ALA A CA 1
ATOM 726 C C . ALA A 1 101 ? 35.981 40.769 -19.445 1.00 49.28 101 ALA A C 1
ATOM 728 O O . ALA A 1 101 ? 35.803 41.806 -20.081 1.00 49.28 101 ALA A O 1
ATOM 729 N N . THR A 1 102 ? 35.270 40.464 -18.360 1.00 39.47 102 THR A N 1
ATOM 730 C CA . THR A 1 102 ? 34.478 41.436 -17.602 1.00 39.47 102 THR A CA 1
ATOM 731 C C . THR A 1 102 ? 35.039 41.488 -16.184 1.00 39.47 102 THR A C 1
ATOM 733 O O . THR A 1 102 ? 34.944 40.524 -15.429 1.00 39.47 102 THR A O 1
ATOM 736 N N . SER A 1 103 ? 35.675 42.607 -15.840 1.00 50.03 103 SER A N 1
ATOM 737 C CA . SER A 1 103 ? 36.038 42.948 -14.466 1.00 50.03 103 SER A CA 1
ATOM 738 C C . SER A 1 103 ? 34.767 43.297 -13.696 1.00 50.03 103 SER A C 1
ATOM 740 O O . SER A 1 103 ? 34.034 44.195 -14.104 1.00 50.03 103 SER A O 1
ATOM 742 N N . GLY A 1 104 ? 34.506 42.619 -12.580 1.00 41.28 104 GLY A N 1
ATOM 743 C CA . GLY A 1 104 ? 33.353 42.917 -11.735 1.00 41.28 104 GLY A CA 1
ATOM 744 C C . GLY A 1 104 ? 33.462 42.260 -10.367 1.00 41.28 104 GLY A C 1
ATOM 745 O O . GLY A 1 104 ? 33.076 41.112 -10.210 1.00 41.28 104 GLY A O 1
ATOM 746 N N . SER A 1 105 ? 34.010 43.018 -9.415 1.00 40.22 105 SER A N 1
ATOM 747 C CA . SER A 1 105 ? 33.895 42.886 -7.957 1.00 40.22 105 SER A CA 1
ATOM 748 C C . SER A 1 105 ? 33.912 41.478 -7.360 1.00 40.22 105 SER A C 1
ATOM 750 O O . SER A 1 105 ? 32.893 40.799 -7.260 1.00 40.22 105 SER A O 1
ATOM 752 N N . GLY A 1 106 ? 35.078 41.109 -6.824 1.00 45.09 106 GLY A N 1
ATOM 753 C CA . GLY A 1 106 ? 35.213 40.012 -5.876 1.00 45.09 106 GLY A CA 1
ATOM 754 C C . GLY A 1 106 ? 34.326 40.238 -4.653 1.00 45.09 106 GLY A C 1
ATOM 755 O O . GLY A 1 106 ? 34.664 41.012 -3.760 1.00 45.09 106 GLY A O 1
ATOM 756 N N . SER A 1 107 ? 33.199 39.535 -4.617 1.00 44.00 107 SER A N 1
ATOM 757 C CA . SER A 1 107 ? 32.544 39.181 -3.367 1.00 44.00 107 SER A CA 1
ATOM 758 C C . SER A 1 107 ? 33.280 37.961 -2.832 1.00 44.00 107 SER A C 1
ATOM 760 O O . SER A 1 107 ? 33.285 36.899 -3.457 1.00 44.00 107 SER A O 1
ATOM 762 N N . VAL A 1 108 ? 33.982 38.145 -1.718 1.00 43.78 108 VAL A N 1
ATOM 763 C CA . VAL A 1 108 ? 34.669 37.075 -0.998 1.00 43.78 108 VAL A CA 1
ATOM 764 C C . VAL A 1 108 ? 33.584 36.117 -0.507 1.00 43.78 108 VAL A C 1
ATOM 766 O O . VAL A 1 108 ? 32.944 36.364 0.511 1.00 43.78 108 VAL A O 1
ATOM 769 N N . SER A 1 109 ? 33.310 35.066 -1.283 1.00 53.59 109 SER A N 1
ATOM 770 C CA . SER A 1 109 ? 32.394 34.012 -0.854 1.00 53.59 109 SER A CA 1
ATOM 771 C C . SER A 1 109 ? 33.014 33.322 0.362 1.00 53.59 109 SER A C 1
ATOM 773 O O . SER A 1 109 ? 34.189 32.944 0.295 1.00 53.59 109 SER A O 1
ATOM 775 N N . PRO A 1 110 ? 32.275 33.169 1.476 1.00 48.16 110 PRO A N 1
ATOM 776 C CA . PRO A 1 110 ? 32.736 32.364 2.595 1.00 48.16 110 PRO A CA 1
ATOM 777 C C . PRO A 1 110 ? 33.043 30.970 2.055 1.00 48.16 110 PRO A C 1
ATOM 779 O O . PRO A 1 110 ? 32.251 30.430 1.282 1.00 48.16 110 PRO A O 1
ATOM 782 N N . GLY A 1 111 ? 34.218 30.442 2.402 1.00 47.66 111 GLY A N 1
ATOM 783 C CA . GLY A 1 111 ? 34.738 29.193 1.859 1.00 47.66 111 GLY A CA 1
ATOM 784 C C . GLY A 1 111 ? 33.665 28.112 1.786 1.00 47.66 111 GLY A C 1
ATOM 785 O O . GLY A 1 111 ? 33.021 27.801 2.789 1.00 47.66 111 GLY A O 1
ATOM 786 N N . ALA A 1 112 ? 33.482 27.560 0.584 1.00 52.19 112 ALA A N 1
ATOM 787 C CA . ALA A 1 112 ? 32.724 26.338 0.390 1.00 52.19 112 ALA A CA 1
ATOM 788 C C . ALA A 1 112 ? 33.217 25.323 1.424 1.00 52.19 112 ALA A C 1
ATOM 790 O O . ALA A 1 112 ? 34.426 25.108 1.562 1.00 52.19 112 ALA A O 1
ATOM 791 N N . SER A 1 113 ? 32.292 24.765 2.208 1.00 52.69 113 SER A N 1
ATOM 792 C CA . SER A 1 113 ? 32.671 23.749 3.181 1.00 52.69 113 SER A CA 1
ATOM 793 C C . SER A 1 113 ? 33.399 22.620 2.435 1.00 52.69 113 SER A C 1
ATOM 795 O O . SER A 1 113 ? 32.981 22.261 1.331 1.00 52.69 113 SER A O 1
ATOM 797 N N . PRO A 1 114 ? 34.470 22.036 2.999 1.00 57.31 114 PRO A N 1
ATOM 798 C CA . PRO A 1 114 ? 35.249 20.973 2.351 1.00 57.31 114 PRO A CA 1
ATOM 799 C C . PRO A 1 114 ? 34.455 19.672 2.101 1.00 57.31 114 PRO A C 1
ATOM 801 O O . PRO A 1 114 ? 35.028 18.669 1.688 1.00 57.31 114 PRO A O 1
ATOM 804 N N . HIS A 1 115 ? 33.143 19.684 2.351 1.00 57.75 115 HIS A N 1
ATOM 805 C CA . HIS A 1 115 ? 32.213 18.577 2.157 1.00 57.75 115 HIS A CA 1
ATOM 806 C C . HIS A 1 115 ? 31.137 18.861 1.098 1.00 57.75 115 HIS A C 1
ATOM 808 O O . HIS A 1 115 ? 30.288 18.005 0.863 1.00 57.75 115 HIS A O 1
ATOM 814 N N . ALA A 1 116 ? 31.147 20.036 0.461 1.00 56.44 116 ALA A N 1
ATOM 815 C CA . ALA A 1 116 ? 30.255 20.324 -0.654 1.00 56.44 116 ALA A CA 1
ATOM 816 C C . ALA A 1 116 ? 30.837 19.719 -1.944 1.00 56.44 116 ALA A C 1
ATOM 818 O O . ALA A 1 116 ? 31.819 20.226 -2.486 1.00 56.44 116 ALA A O 1
ATOM 819 N N . GLU A 1 117 ? 30.250 18.621 -2.431 1.00 57.44 117 GLU A N 1
ATOM 820 C CA . GLU A 1 117 ? 30.576 18.105 -3.763 1.00 57.44 117 GLU A CA 1
ATOM 821 C C . GLU A 1 117 ? 30.081 19.106 -4.830 1.00 57.44 117 GLU A C 1
ATOM 823 O O . GLU A 1 117 ? 28.898 19.460 -4.818 1.00 57.44 117 GLU A O 1
ATOM 828 N N . PRO A 1 118 ? 30.952 19.573 -5.748 1.00 56.66 118 PRO A N 1
ATOM 829 C CA . PRO A 1 118 ? 30.718 20.773 -6.564 1.00 56.66 118 PRO A CA 1
ATOM 830 C C . PRO A 1 118 ? 29.545 20.707 -7.561 1.00 56.66 118 PRO A C 1
ATOM 832 O O . PRO A 1 118 ? 29.181 21.742 -8.108 1.00 56.66 118 PRO A O 1
ATOM 835 N N . ASP A 1 119 ? 28.902 19.550 -7.743 1.00 58.56 119 ASP A N 1
ATOM 836 C CA . ASP A 1 119 ? 27.778 19.358 -8.676 1.00 58.56 119 ASP A CA 1
ATOM 837 C C . ASP A 1 119 ? 26.461 18.912 -7.998 1.00 58.56 119 ASP A C 1
ATOM 839 O O . ASP A 1 119 ? 25.497 18.561 -8.682 1.00 58.56 119 ASP A O 1
ATOM 843 N N . ARG A 1 120 ? 26.384 18.897 -6.655 1.00 55.28 120 ARG A N 1
ATOM 844 C CA . ARG A 1 120 ? 25.269 18.256 -5.911 1.00 55.28 120 ARG A CA 1
ATOM 845 C C . ARG A 1 120 ? 24.296 19.201 -5.184 1.00 55.28 120 ARG A C 1
ATOM 847 O O . ARG A 1 120 ? 23.419 18.725 -4.457 1.00 55.28 120 ARG A O 1
ATOM 854 N N . GLY A 1 121 ? 24.388 20.512 -5.423 1.00 63.94 121 GLY A N 1
ATOM 855 C CA . GLY A 1 121 ? 23.545 21.529 -4.771 1.00 63.94 121 GLY A CA 1
ATOM 856 C C . GLY A 1 121 ? 23.677 21.539 -3.238 1.00 63.94 121 GLY A C 1
ATOM 857 O O . GLY A 1 121 ? 24.541 20.866 -2.684 1.00 63.94 121 GLY A O 1
ATOM 858 N N . ASP A 1 122 ? 22.794 22.262 -2.541 1.00 65.12 122 ASP A N 1
ATOM 859 C CA . ASP A 1 122 ? 22.738 22.359 -1.062 1.00 65.12 122 ASP A CA 1
ATOM 860 C C . ASP A 1 122 ? 22.261 21.062 -0.360 1.00 65.12 122 ASP A C 1
ATOM 862 O O . ASP A 1 122 ? 21.660 21.086 0.717 1.00 65.12 122 ASP A O 1
ATOM 866 N N . SER A 1 123 ? 22.489 19.893 -0.961 1.00 67.69 123 SER A N 1
ATOM 867 C CA . SER A 1 123 ? 22.141 18.620 -0.330 1.00 67.69 123 SER A CA 1
ATOM 868 C C . SER A 1 123 ? 23.163 18.273 0.750 1.00 67.69 123 SER A C 1
ATOM 870 O O . SER A 1 123 ? 24.369 18.385 0.532 1.00 67.69 123 SER A O 1
ATOM 872 N N . ALA A 1 124 ? 22.691 17.796 1.905 1.00 74.12 124 ALA A N 1
ATOM 873 C CA . ALA A 1 124 ? 23.574 17.261 2.939 1.00 74.12 124 ALA A CA 1
ATOM 874 C C . ALA A 1 124 ? 24.509 16.179 2.347 1.00 74.12 124 ALA A C 1
ATOM 876 O O . ALA A 1 124 ? 24.055 15.385 1.509 1.00 74.12 124 ALA A O 1
ATOM 877 N N . PRO A 1 125 ? 25.785 16.110 2.777 1.00 76.81 125 PRO A N 1
ATOM 878 C CA . PRO A 1 125 ? 26.684 15.033 2.377 1.00 76.81 125 PRO A CA 1
ATOM 879 C C . PRO A 1 125 ? 26.025 13.660 2.573 1.00 76.81 125 PRO A C 1
ATOM 881 O O . PRO A 1 125 ? 25.317 13.446 3.555 1.00 76.81 125 PRO A O 1
ATOM 884 N N . HIS A 1 126 ? 26.238 12.742 1.628 1.00 81.25 126 HIS A N 1
ATOM 885 C CA . HIS A 1 126 ? 25.677 11.379 1.620 1.00 81.25 126 HIS A CA 1
ATOM 886 C C . HIS A 1 126 ? 24.143 11.250 1.509 1.00 81.25 126 HIS A C 1
ATOM 888 O O . HIS A 1 126 ? 23.596 10.171 1.729 1.00 81.25 126 HIS A O 1
ATOM 894 N N . ASN A 1 127 ? 23.409 12.307 1.131 1.00 82.44 127 ASN A N 1
ATOM 895 C CA . ASN A 1 127 ? 21.943 12.245 1.040 1.00 82.44 127 ASN A CA 1
ATOM 896 C C . ASN A 1 127 ? 21.427 11.100 0.142 1.00 82.44 127 ASN A C 1
ATOM 898 O O . ASN A 1 127 ? 20.439 10.444 0.477 1.00 82.44 127 ASN A O 1
ATOM 902 N N . ALA A 1 128 ? 22.073 10.851 -1.000 1.00 83.56 128 ALA A N 1
ATOM 903 C CA . ALA A 1 128 ? 21.606 9.840 -1.943 1.00 83.56 128 ALA A CA 1
ATOM 904 C C . ALA A 1 128 ? 21.739 8.419 -1.379 1.00 83.56 128 ALA A C 1
ATOM 906 O O . ALA A 1 128 ? 20.844 7.595 -1.571 1.00 83.56 128 ALA A O 1
ATOM 907 N N . GLU A 1 129 ? 22.842 8.165 -0.684 1.00 83.38 129 GLU A N 1
ATOM 908 C CA . GLU A 1 129 ? 23.189 6.903 -0.047 1.00 83.38 129 GLU A CA 1
ATOM 909 C C . GLU A 1 129 ? 22.272 6.648 1.159 1.00 83.38 129 GLU A C 1
ATOM 911 O O . GLU A 1 129 ? 21.671 5.581 1.266 1.00 83.38 129 GLU A O 1
ATOM 916 N N . ASN A 1 130 ? 22.049 7.671 1.982 1.00 84.50 130 ASN A N 1
ATOM 917 C CA . ASN A 1 130 ? 21.157 7.659 3.143 1.00 84.50 130 ASN A CA 1
ATOM 918 C C . ASN A 1 130 ? 19.685 7.375 2.790 1.00 84.50 130 ASN A C 1
ATOM 920 O O . ASN A 1 130 ? 18.943 6.734 3.537 1.00 84.50 130 ASN A O 1
ATOM 924 N N . ASN A 1 131 ? 19.249 7.811 1.606 1.00 84.75 131 ASN A N 1
ATOM 925 C CA . ASN A 1 131 ? 17.878 7.617 1.138 1.00 84.75 131 ASN A CA 1
ATOM 926 C C . ASN A 1 131 ? 17.686 6.372 0.261 1.00 84.75 131 ASN A C 1
ATOM 928 O O . ASN A 1 131 ? 16.577 6.164 -0.234 1.00 84.75 131 ASN A O 1
ATOM 932 N N . ILE A 1 132 ? 18.707 5.528 0.058 1.00 86.50 132 ILE A N 1
ATOM 933 C CA . ILE A 1 132 ? 18.593 4.374 -0.849 1.00 86.50 132 ILE A CA 1
ATOM 934 C C . ILE A 1 132 ? 17.502 3.386 -0.408 1.00 86.50 132 ILE A C 1
ATOM 936 O O . ILE A 1 132 ? 16.769 2.872 -1.251 1.00 86.50 132 ILE A O 1
ATOM 940 N N . GLY A 1 133 ? 17.316 3.201 0.904 1.00 84.69 133 GLY A N 1
ATOM 941 C CA . GLY A 1 133 ? 16.260 2.354 1.471 1.00 84.69 133 GLY A CA 1
ATOM 942 C C . GLY A 1 133 ? 14.842 2.879 1.212 1.00 84.69 133 GLY A C 1
ATOM 943 O O . GLY A 1 133 ? 13.889 2.104 1.160 1.00 84.69 133 GLY A O 1
ATOM 944 N N . ARG A 1 134 ? 14.698 4.192 0.975 1.00 88.31 134 ARG A N 1
ATOM 945 C CA . ARG A 1 134 ? 13.417 4.860 0.684 1.00 88.31 134 ARG A CA 1
ATOM 946 C C . ARG A 1 134 ? 13.113 4.979 -0.804 1.00 88.31 134 ARG A C 1
ATOM 948 O O . ARG A 1 134 ? 12.067 5.513 -1.162 1.00 88.31 134 ARG A O 1
ATOM 955 N N . ARG A 1 135 ? 14.005 4.518 -1.681 1.00 91.69 135 ARG A N 1
ATOM 956 C CA . ARG A 1 135 ? 13.749 4.504 -3.122 1.00 91.69 135 ARG A CA 1
ATOM 957 C C . ARG A 1 135 ? 13.005 3.224 -3.469 1.00 91.69 135 ARG A C 1
ATOM 959 O O . ARG A 1 135 ? 13.518 2.123 -3.266 1.00 91.69 135 ARG A O 1
ATOM 966 N N . ALA A 1 136 ? 11.787 3.382 -3.974 1.00 95.31 136 ALA A N 1
ATOM 967 C CA . ALA A 1 136 ? 11.076 2.280 -4.599 1.00 95.31 136 ALA A CA 1
ATOM 968 C C . ALA A 1 136 ? 11.900 1.764 -5.788 1.00 95.31 136 ALA A C 1
ATOM 970 O O . ALA A 1 136 ? 12.536 2.547 -6.496 1.00 95.31 136 ALA A O 1
ATOM 971 N N . LYS A 1 137 ? 11.909 0.446 -5.987 1.00 96.69 137 LYS A N 1
ATOM 972 C CA . LYS A 1 137 ? 12.472 -0.159 -7.199 1.00 96.69 137 LYS A CA 1
ATOM 973 C C . LYS A 1 137 ? 11.609 0.182 -8.413 1.00 96.69 137 LYS A C 1
ATOM 975 O O . LYS A 1 137 ? 10.443 0.534 -8.265 1.00 96.69 137 LYS A O 1
ATOM 980 N N . ASP A 1 138 ? 12.174 0.032 -9.604 1.00 97.25 138 ASP A N 1
ATOM 981 C CA . ASP A 1 138 ? 11.429 0.237 -10.845 1.00 97.25 138 ASP A CA 1
ATOM 982 C C . ASP A 1 138 ? 10.341 -0.829 -11.039 1.00 97.25 138 ASP A C 1
ATOM 984 O O . ASP A 1 138 ? 10.493 -1.991 -10.643 1.00 97.25 138 ASP A O 1
ATOM 988 N N . MET A 1 139 ? 9.252 -0.421 -11.690 1.00 98.06 139 MET A N 1
ATOM 989 C CA . MET A 1 139 ? 8.148 -1.290 -12.088 1.00 98.06 139 MET A CA 1
ATOM 990 C C . MET A 1 139 ? 8.273 -1.671 -13.561 1.00 98.06 139 MET A C 1
ATOM 992 O O . MET A 1 139 ? 8.753 -0.892 -14.385 1.00 98.06 139 MET A O 1
ATOM 996 N N . SER A 1 140 ? 7.800 -2.862 -13.925 1.00 98.38 140 SER A N 1
ATOM 997 C CA . SER A 1 140 ? 7.537 -3.155 -15.333 1.00 98.38 140 SER A CA 1
ATOM 998 C C . SER A 1 140 ? 6.251 -2.441 -15.784 1.00 98.38 140 SER A C 1
ATOM 1000 O O . SER A 1 140 ? 5.291 -2.413 -15.010 1.00 98.38 140 SER A O 1
ATOM 1002 N N . PRO A 1 141 ? 6.163 -1.945 -17.035 1.00 98.44 141 PRO A N 1
ATOM 1003 C CA . PRO A 1 141 ? 4.971 -1.233 -17.511 1.00 98.44 141 PRO A CA 1
ATOM 1004 C C . PRO A 1 141 ? 3.675 -2.056 -17.427 1.00 98.44 141 PRO A C 1
ATOM 1006 O O . PRO A 1 141 ? 2.591 -1.516 -17.229 1.00 98.44 141 PRO A O 1
ATOM 1009 N N . ALA A 1 142 ? 3.779 -3.383 -17.575 1.00 98.38 142 ALA A N 1
ATOM 1010 C CA . ALA A 1 142 ? 2.632 -4.283 -17.476 1.00 98.38 142 ALA A CA 1
ATOM 1011 C C . ALA A 1 142 ? 2.112 -4.406 -16.034 1.00 98.38 142 ALA A C 1
ATOM 1013 O O . ALA A 1 142 ? 0.901 -4.374 -15.814 1.00 98.38 142 ALA A O 1
ATOM 1014 N N . ASP A 1 143 ? 3.019 -4.530 -15.060 1.00 98.44 143 ASP A N 1
ATOM 1015 C CA . ASP A 1 143 ? 2.651 -4.602 -13.645 1.00 98.44 143 ASP A CA 1
ATOM 1016 C C . ASP A 1 143 ? 2.127 -3.247 -13.143 1.00 98.44 143 ASP A C 1
ATOM 1018 O O . ASP A 1 143 ? 1.162 -3.220 -12.383 1.00 98.44 143 ASP A O 1
ATOM 1022 N N . GLU A 1 144 ? 2.711 -2.133 -13.600 1.00 98.62 144 GLU A N 1
ATOM 1023 C CA . GLU A 1 144 ? 2.251 -0.772 -13.293 1.00 98.62 144 GLU A CA 1
ATOM 1024 C C . GLU A 1 144 ? 0.807 -0.556 -13.760 1.00 98.62 144 GLU A C 1
ATOM 1026 O O . GLU A 1 144 ? -0.060 -0.245 -12.945 1.00 98.62 144 GLU A O 1
ATOM 1031 N N . ALA A 1 145 ? 0.505 -0.836 -15.032 1.00 98.56 145 ALA A N 1
ATOM 1032 C CA . ALA A 1 145 ? -0.852 -0.706 -15.563 1.00 98.56 145 ALA A CA 1
ATOM 1033 C C . ALA A 1 145 ? -1.863 -1.596 -14.812 1.00 98.56 145 ALA A C 1
ATOM 1035 O O . ALA A 1 145 ? -2.983 -1.176 -14.510 1.00 98.56 145 ALA A O 1
ATOM 1036 N N . ALA A 1 146 ? -1.474 -2.829 -14.465 1.00 98.44 146 ALA A N 1
ATOM 1037 C CA . ALA A 1 146 ? -2.318 -3.718 -13.671 1.00 98.44 146 ALA A CA 1
ATOM 1038 C C . ALA A 1 146 ? -2.557 -3.176 -12.249 1.00 98.44 146 ALA A C 1
ATOM 1040 O O . ALA A 1 146 ? -3.666 -3.296 -11.716 1.00 98.44 146 ALA A O 1
ATOM 1041 N N . ALA A 1 147 ? -1.533 -2.579 -11.635 1.00 98.44 147 ALA A N 1
ATOM 1042 C CA . ALA A 1 147 ? -1.623 -1.981 -10.311 1.00 98.44 147 ALA A CA 1
ATOM 1043 C C . ALA A 1 147 ? -2.504 -0.728 -10.313 1.00 98.44 147 ALA A C 1
ATOM 1045 O O . ALA A 1 147 ? -3.329 -0.580 -9.413 1.00 98.44 147 ALA A O 1
ATOM 1046 N N . GLU A 1 148 ? -2.417 0.120 -11.338 1.00 98.69 148 GLU A N 1
ATOM 1047 C CA . GLU A 1 148 ? -3.278 1.297 -11.496 1.00 98.69 148 GLU A CA 1
ATOM 1048 C C . GLU A 1 148 ? -4.761 0.926 -11.600 1.00 98.69 148 GLU A C 1
ATOM 1050 O O . GLU A 1 148 ? -5.603 1.502 -10.904 1.00 98.69 148 GLU A O 1
ATOM 1055 N N . GLU A 1 149 ? -5.102 -0.075 -12.415 1.00 98.38 149 GLU A N 1
ATOM 1056 C CA . GLU A 1 149 ? -6.483 -0.553 -12.545 1.00 98.38 149 GLU A CA 1
ATOM 1057 C C . GLU A 1 149 ? -7.030 -1.097 -11.220 1.00 98.38 149 GLU A C 1
ATOM 1059 O O . GLU A 1 149 ? -8.172 -0.830 -10.832 1.00 98.38 149 GLU A O 1
ATOM 1064 N N . LYS A 1 150 ? -6.196 -1.820 -10.471 1.00 98.31 150 LYS A N 1
ATOM 1065 C CA . LYS A 1 150 ? -6.549 -2.320 -9.141 1.00 98.31 150 LYS A CA 1
ATOM 1066 C C . LYS A 1 150 ? -6.647 -1.194 -8.106 1.00 98.31 150 LYS A C 1
ATOM 1068 O O . LYS A 1 150 ? -7.569 -1.211 -7.289 1.00 98.31 150 LYS A O 1
ATOM 1073 N N . ALA A 1 151 ? -5.785 -0.181 -8.162 1.00 98.50 151 ALA A N 1
ATOM 1074 C CA . ALA A 1 151 ? -5.816 0.970 -7.261 1.00 98.50 151 ALA A CA 1
ATOM 1075 C C . ALA A 1 151 ? -7.123 1.774 -7.392 1.00 98.50 151 ALA A C 1
ATOM 1077 O O . ALA A 1 151 ? -7.686 2.204 -6.380 1.00 98.50 151 ALA A O 1
ATOM 1078 N N . LYS A 1 152 ? -7.673 1.886 -8.612 1.00 98.38 152 LYS A N 1
ATOM 1079 C CA . LYS A 1 152 ? -8.994 2.496 -8.871 1.00 98.38 152 LYS A CA 1
ATOM 1080 C C . LYS A 1 152 ? -10.143 1.772 -8.159 1.00 98.38 152 LYS A C 1
ATOM 1082 O O . LYS A 1 152 ? -11.153 2.400 -7.858 1.00 98.38 152 LYS A O 1
ATOM 1087 N N . GLN A 1 153 ? -9.998 0.476 -7.870 1.00 98.12 153 GLN A N 1
ATOM 1088 C CA . GLN A 1 153 ? -10.980 -0.317 -7.113 1.00 98.12 153 GLN A CA 1
ATOM 1089 C C . GLN A 1 153 ? -10.750 -0.218 -5.600 1.00 98.12 153 GLN A C 1
ATOM 1091 O O . GLN A 1 153 ? -11.703 -0.162 -4.824 1.00 98.12 153 GLN A O 1
ATOM 1096 N N . VAL A 1 154 ? -9.483 -0.172 -5.179 1.00 98.44 154 VAL A N 1
ATOM 1097 C CA . VAL A 1 154 ? -9.082 -0.089 -3.768 1.00 98.44 154 VAL A CA 1
ATOM 1098 C C . VAL A 1 154 ? -9.520 1.233 -3.143 1.00 98.44 154 VAL A C 1
ATOM 1100 O O . VAL A 1 154 ? -10.186 1.229 -2.108 1.00 98.44 154 VAL A O 1
ATOM 1103 N N . LYS A 1 155 ? -9.195 2.365 -3.777 1.00 98.25 155 LYS A N 1
ATOM 1104 C CA . LYS A 1 155 ? -9.455 3.697 -3.215 1.00 98.25 155 LYS A CA 1
ATOM 1105 C C . LYS A 1 155 ? -10.918 3.922 -2.784 1.00 98.25 155 LYS A C 1
ATOM 1107 O O . LYS A 1 155 ? -11.121 4.252 -1.616 1.00 98.25 155 LYS A O 1
ATOM 1112 N N . PRO A 1 156 ? -11.947 3.708 -3.629 1.00 98.50 156 PRO A N 1
ATOM 1113 C CA . PRO A 1 156 ? -13.337 3.947 -3.228 1.00 98.50 156 PRO A CA 1
ATOM 1114 C C . PRO A 1 156 ? -13.820 2.989 -2.129 1.00 98.50 156 PRO A C 1
ATOM 1116 O O . PRO A 1 156 ? -14.605 3.382 -1.265 1.00 98.50 156 PRO A O 1
ATOM 1119 N N . LEU A 1 157 ? -13.339 1.741 -2.116 1.00 98.38 157 LEU A N 1
ATOM 1120 C CA . LEU A 1 157 ? -13.647 0.784 -1.050 1.00 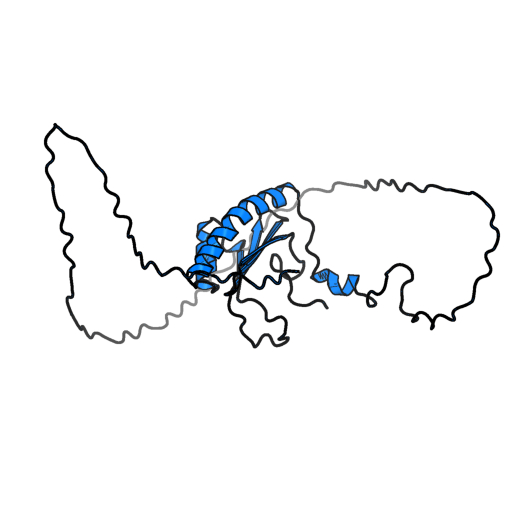98.38 157 LEU A CA 1
ATOM 1121 C C . LEU A 1 157 ? -13.105 1.272 0.303 1.00 98.38 157 LEU A C 1
ATOM 1123 O O . LEU A 1 157 ? -13.813 1.225 1.311 1.00 98.38 157 LEU A O 1
ATOM 1127 N N . LEU A 1 158 ? -11.877 1.788 0.321 1.00 98.44 158 LEU A N 1
ATOM 1128 C CA . LEU A 1 158 ? -11.267 2.348 1.525 1.00 98.44 158 LEU A CA 1
ATOM 1129 C C . LEU A 1 158 ? -11.915 3.672 1.953 1.00 98.44 158 LEU A C 1
ATOM 1131 O O . LEU A 1 158 ? -12.099 3.898 3.146 1.00 98.44 158 LEU A O 1
ATOM 1135 N N . GLU A 1 159 ? -12.323 4.526 1.011 1.00 98.56 159 GLU A N 1
ATOM 1136 C CA . GLU A 1 159 ? -13.086 5.744 1.316 1.00 98.56 159 GLU A CA 1
ATOM 1137 C C . GLU A 1 159 ? -14.434 5.429 1.971 1.00 98.56 159 GLU A C 1
ATOM 1139 O O . GLU A 1 159 ? -14.821 6.093 2.936 1.00 98.56 159 GLU A O 1
ATOM 1144 N N . LYS A 1 160 ? -15.120 4.376 1.511 1.00 98.44 160 LYS A N 1
ATOM 1145 C CA . LYS A 1 160 ? -16.346 3.890 2.150 1.00 98.44 160 LYS A CA 1
ATOM 1146 C C . LYS A 1 160 ? -16.085 3.422 3.584 1.00 98.44 160 LYS A C 1
ATOM 1148 O O . LYS A 1 160 ? -16.802 3.829 4.493 1.00 98.44 160 LYS A O 1
ATOM 1153 N N . LEU A 1 161 ? -15.051 2.607 3.800 1.00 98.12 161 LEU A N 1
ATOM 1154 C CA . LEU A 1 161 ? -14.665 2.154 5.142 1.00 98.12 161 LEU A CA 1
ATOM 1155 C C . LEU A 1 161 ? -14.332 3.320 6.074 1.00 98.12 161 LEU A C 1
ATOM 1157 O O . LEU A 1 161 ? -14.776 3.321 7.222 1.00 98.12 161 LEU A O 1
ATOM 1161 N N . ARG A 1 162 ? -13.612 4.332 5.573 1.00 98.12 162 ARG A N 1
ATOM 1162 C CA . ARG A 1 162 ? -13.335 5.567 6.315 1.00 98.12 162 ARG A CA 1
ATOM 1163 C C . ARG A 1 162 ? -14.627 6.263 6.735 1.00 98.12 162 ARG A C 1
ATOM 1165 O O . ARG A 1 162 ? -14.771 6.598 7.905 1.00 98.12 162 ARG A O 1
ATOM 1172 N N . GLY A 1 163 ? -15.582 6.424 5.816 1.00 98.06 163 GLY A N 1
ATOM 1173 C CA . GLY A 1 163 ? -16.893 7.013 6.115 1.00 98.06 163 GLY A CA 1
ATOM 1174 C C . GLY A 1 163 ? -17.700 6.241 7.169 1.00 98.06 163 GLY A C 1
ATOM 1175 O O . GLY A 1 163 ? -18.507 6.831 7.880 1.00 98.06 163 GLY A O 1
ATOM 1176 N N . GLU A 1 164 ? -17.453 4.937 7.311 1.00 97.81 164 GLU A N 1
ATOM 1177 C CA . GLU A 1 164 ? -18.051 4.076 8.341 1.00 97.81 164 GLU A CA 1
ATOM 1178 C C . GLU A 1 164 ? -17.242 4.030 9.656 1.00 97.81 164 GLU A C 1
ATOM 1180 O O . GLU A 1 164 ? -17.633 3.321 10.585 1.00 97.81 164 GLU A O 1
ATOM 1185 N N . GLY A 1 165 ? -16.104 4.730 9.746 1.00 97.31 165 GLY A N 1
ATOM 1186 C CA . GLY A 1 165 ? -15.185 4.668 10.892 1.00 97.31 165 GLY A CA 1
ATOM 1187 C C . GLY A 1 165 ? -14.400 3.352 11.002 1.00 97.31 165 GLY A C 1
ATOM 1188 O O . GLY A 1 165 ? -13.775 3.073 12.024 1.00 97.31 165 GLY A O 1
ATOM 1189 N N . LYS A 1 166 ? -14.413 2.522 9.955 1.00 98.00 166 LYS A N 1
ATOM 1190 C CA . LYS A 1 166 ? -13.775 1.198 9.902 1.00 98.00 166 LYS A CA 1
ATOM 1191 C C . LYS A 1 166 ? -12.360 1.281 9.339 1.00 98.00 166 LYS A C 1
ATOM 1193 O O . LYS A 1 166 ? -12.045 0.715 8.296 1.00 98.00 166 LYS A O 1
ATOM 1198 N N . ILE A 1 167 ? -11.507 2.020 10.034 1.00 97.50 167 ILE A N 1
ATOM 1199 C CA . ILE A 1 167 ? -10.144 2.334 9.582 1.00 97.50 167 ILE A CA 1
ATOM 1200 C C . ILE A 1 167 ? -9.071 1.427 10.187 1.00 97.50 167 ILE A C 1
ATOM 1202 O O . ILE A 1 167 ? -7.888 1.666 9.970 1.00 97.50 167 ILE A O 1
ATOM 1206 N N . SER A 1 168 ? -9.456 0.420 10.976 1.00 97.00 168 SER A N 1
ATOM 1207 C CA . SER A 1 168 ? -8.504 -0.442 11.681 1.00 97.00 168 SER A CA 1
ATOM 1208 C C . SER A 1 168 ? -8.040 -1.628 10.819 1.00 97.00 168 SER A C 1
ATOM 1210 O O . SER A 1 168 ? -8.800 -2.085 9.955 1.00 97.00 168 SER A O 1
ATOM 1212 N N . PRO A 1 169 ? -6.845 -2.208 11.065 1.00 97.50 169 PRO A N 1
ATOM 1213 C CA . PRO A 1 169 ? -6.311 -3.275 10.211 1.00 97.50 169 PRO A CA 1
ATOM 1214 C C . PRO A 1 169 ? -7.232 -4.497 10.097 1.00 97.50 169 PRO A C 1
ATOM 1216 O O . PRO A 1 169 ? -7.301 -5.140 9.047 1.00 97.50 169 PRO A O 1
ATOM 1219 N N . LYS A 1 170 ? -7.982 -4.800 11.166 1.00 97.50 170 LYS A N 1
ATOM 1220 C CA . LYS A 1 170 ? -8.967 -5.896 11.212 1.00 97.50 170 LYS A CA 1
ATOM 1221 C C . LYS A 1 170 ? -10.175 -5.673 10.295 1.00 97.50 170 LYS A C 1
ATOM 1223 O O . LYS A 1 170 ? -10.782 -6.657 9.887 1.00 97.50 170 LYS A O 1
ATOM 1228 N N . ASP A 1 171 ? -10.509 -4.424 9.972 1.00 98.00 171 ASP A N 1
ATOM 1229 C CA . ASP A 1 171 ? -11.636 -4.077 9.101 1.00 98.00 171 ASP A CA 1
ATOM 1230 C C . ASP A 1 171 ? -11.170 -3.907 7.647 1.00 98.00 171 ASP A C 1
ATOM 1232 O O . ASP A 1 171 ? -11.827 -4.373 6.716 1.00 98.00 171 ASP A O 1
ATOM 1236 N N . VAL A 1 172 ? -9.992 -3.303 7.452 1.00 98.25 172 VAL A N 1
ATOM 1237 C CA . VAL A 1 172 ? -9.407 -3.049 6.127 1.00 98.25 172 VAL A CA 1
ATOM 1238 C C . VAL A 1 172 ? -8.979 -4.345 5.437 1.00 98.25 172 VAL A C 1
ATOM 1240 O O . VAL A 1 172 ? -9.284 -4.551 4.263 1.00 98.25 172 VAL A O 1
ATOM 1243 N N . ARG A 1 173 ? -8.309 -5.258 6.152 1.00 98.44 173 ARG A N 1
ATOM 1244 C CA . ARG A 1 173 ? -7.804 -6.514 5.574 1.00 98.44 173 ARG A CA 1
ATOM 1245 C C . ARG A 1 173 ? -8.885 -7.378 4.901 1.00 98.44 173 ARG A C 1
ATOM 1247 O O . ARG A 1 173 ? -8.680 -7.752 3.746 1.00 98.44 173 ARG A O 1
ATOM 1254 N N . PRO A 1 174 ? -10.022 -7.712 5.545 1.00 98.38 174 PRO A N 1
ATOM 1255 C CA . PRO A 1 174 ? -11.060 -8.513 4.894 1.00 98.38 174 PRO A CA 1
ATOM 1256 C C . PRO A 1 174 ? -11.725 -7.778 3.725 1.00 98.38 174 PRO A C 1
ATOM 1258 O O . PRO A 1 174 ? -12.123 -8.413 2.751 1.00 98.38 174 PRO A O 1
ATOM 1261 N N . ALA A 1 175 ? -11.816 -6.449 3.780 1.00 98.12 175 ALA A N 1
ATOM 1262 C CA . ALA A 1 175 ? -12.376 -5.672 2.686 1.00 98.12 175 ALA A CA 1
ATOM 1263 C C . ALA A 1 175 ? -11.461 -5.681 1.452 1.00 98.12 175 ALA A C 1
ATOM 1265 O O . ALA A 1 175 ? -11.942 -5.891 0.340 1.00 98.12 175 ALA A O 1
ATOM 1266 N N . LEU A 1 176 ? -10.143 -5.562 1.634 1.00 98.31 176 LEU A N 1
ATOM 1267 C CA . LEU A 1 176 ? -9.182 -5.770 0.547 1.00 98.31 176 LEU A CA 1
ATOM 1268 C C . LEU A 1 176 ? -9.254 -7.208 0.012 1.00 98.31 176 LEU A C 1
ATOM 1270 O O . LEU A 1 176 ? -9.307 -7.412 -1.198 1.00 98.31 176 LEU A O 1
ATOM 1274 N N . ALA A 1 177 ? -9.356 -8.214 0.884 1.00 98.25 177 ALA A N 1
ATOM 1275 C CA . ALA A 1 177 ? -9.530 -9.602 0.449 1.00 98.25 177 ALA A CA 1
ATOM 1276 C C . ALA A 1 177 ? -10.802 -9.807 -0.403 1.00 98.25 177 ALA A C 1
ATOM 1278 O O . ALA A 1 177 ? -10.789 -10.602 -1.341 1.00 98.25 177 ALA A O 1
ATOM 1279 N N . SER A 1 178 ? -11.876 -9.048 -0.148 1.00 97.88 178 SER A N 1
ATOM 1280 C CA . SER A 1 178 ? -13.105 -9.102 -0.956 1.00 97.88 178 SER A CA 1
ATOM 1281 C C . SER A 1 178 ? -12.927 -8.619 -2.404 1.00 97.88 178 SER A C 1
ATOM 1283 O O . SER A 1 178 ? -13.706 -9.006 -3.271 1.00 97.88 178 SER A O 1
ATOM 1285 N N . LEU A 1 179 ? -11.871 -7.846 -2.693 1.00 97.25 179 LEU A N 1
ATOM 1286 C CA . LEU A 1 179 ? -11.469 -7.455 -4.053 1.00 97.25 179 LEU A CA 1
ATOM 1287 C C . LEU A 1 179 ? -10.627 -8.532 -4.769 1.00 97.25 179 LEU A C 1
ATOM 1289 O O . LEU A 1 179 ? -10.188 -8.333 -5.906 1.00 97.25 179 LEU A O 1
ATOM 1293 N N . GLY A 1 180 ? -10.395 -9.676 -4.116 1.00 97.69 180 GLY A N 1
ATOM 1294 C CA . GLY A 1 180 ? -9.654 -10.812 -4.663 1.00 97.69 180 GLY A CA 1
ATOM 1295 C C . GLY A 1 180 ? -8.147 -10.776 -4.407 1.00 97.69 180 GLY A C 1
ATOM 1296 O O . GLY A 1 180 ? -7.422 -11.577 -4.994 1.00 97.69 180 GLY A O 1
ATOM 1297 N N . PHE A 1 181 ? -7.654 -9.876 -3.551 1.00 97.44 181 PHE A N 1
ATOM 1298 C CA . PHE A 1 181 ? -6.252 -9.901 -3.132 1.00 97.44 181 PHE A CA 1
ATOM 1299 C C . PHE A 1 181 ? -6.000 -11.065 -2.169 1.00 97.44 181 PHE A C 1
ATOM 1301 O O . PHE A 1 181 ? -6.778 -11.297 -1.239 1.00 97.44 181 PHE A O 1
ATOM 1308 N N . ARG A 1 182 ? -4.897 -11.791 -2.371 1.00 97.19 182 ARG A N 1
ATOM 1309 C CA . ARG A 1 182 ? -4.510 -12.901 -1.492 1.00 97.19 182 ARG A CA 1
ATOM 1310 C C . ARG A 1 182 ? -3.848 -12.381 -0.223 1.00 97.19 182 ARG A C 1
ATOM 1312 O O . ARG A 1 182 ? -3.230 -11.317 -0.222 1.00 97.19 182 ARG A O 1
ATOM 1319 N N . ALA A 1 183 ? -3.953 -13.142 0.863 1.00 95.50 183 ALA A N 1
ATOM 1320 C CA . ALA A 1 183 ? -3.406 -12.735 2.155 1.00 95.50 183 ALA A CA 1
ATOM 1321 C C . ALA A 1 183 ? -1.872 -12.648 2.139 1.00 95.50 183 ALA A C 1
ATOM 1323 O O . ALA A 1 183 ? -1.308 -11.853 2.886 1.00 95.50 183 ALA A O 1
ATOM 1324 N N . GLU A 1 184 ? -1.226 -13.454 1.295 1.00 96.31 184 GLU A N 1
ATOM 1325 C CA . GLU A 1 184 ? 0.229 -13.502 1.108 1.00 96.31 184 GLU A CA 1
ATOM 1326 C C . GLU A 1 184 ? 0.769 -12.299 0.323 1.00 96.31 184 GLU A C 1
ATOM 1328 O O . GLU A 1 184 ? 1.909 -11.893 0.533 1.00 96.31 184 GLU A O 1
ATOM 1333 N N . ASP A 1 185 ? -0.057 -11.716 -0.550 1.00 96.94 185 ASP A N 1
ATOM 1334 C CA . ASP A 1 185 ? 0.319 -10.575 -1.390 1.00 96.94 185 ASP A CA 1
ATOM 1335 C C . ASP A 1 185 ? 0.045 -9.237 -0.696 1.00 96.94 185 ASP A C 1
ATOM 1337 O O . ASP A 1 185 ? 0.469 -8.194 -1.185 1.00 96.94 185 ASP A O 1
ATOM 1341 N N . MET A 1 186 ? -0.660 -9.242 0.440 1.00 96.81 186 MET A N 1
ATOM 1342 C CA . MET A 1 186 ? -1.014 -8.029 1.171 1.00 96.81 186 MET A CA 1
ATOM 1343 C C . MET A 1 186 ? -0.360 -7.971 2.550 1.00 96.81 186 MET A C 1
ATOM 1345 O O . MET A 1 186 ? -0.416 -8.905 3.355 1.00 96.81 186 MET A O 1
ATOM 1349 N N . ARG A 1 187 ? 0.172 -6.800 2.878 1.00 97.25 187 ARG A N 1
ATOM 1350 C CA . ARG A 1 187 ? 0.583 -6.419 4.223 1.00 97.25 187 ARG A CA 1
ATOM 1351 C C . ARG A 1 187 ? -0.350 -5.319 4.703 1.00 97.25 187 ARG A C 1
ATOM 1353 O O . ARG A 1 187 ? -0.520 -4.318 4.023 1.00 97.25 187 ARG A O 1
ATOM 1360 N N . VAL A 1 188 ? -0.969 -5.525 5.860 1.00 97.44 188 VAL A N 1
ATOM 1361 C CA . VAL A 1 188 ? -1.916 -4.586 6.474 1.00 97.44 188 VAL A CA 1
ATOM 1362 C C . VAL A 1 188 ? -1.548 -4.479 7.945 1.00 97.44 188 VAL A C 1
ATOM 1364 O O . VAL A 1 188 ? -1.481 -5.501 8.631 1.00 97.44 188 VAL A O 1
ATOM 1367 N N . GLN A 1 189 ? -1.256 -3.272 8.413 1.00 95.19 189 GLN A N 1
ATOM 1368 C CA . GLN A 1 189 ? -0.729 -3.030 9.754 1.00 95.19 189 GLN A CA 1
ATOM 1369 C C . GLN A 1 189 ? -1.109 -1.636 10.256 1.00 95.19 189 GLN A C 1
ATOM 1371 O O . GLN A 1 189 ? -1.561 -0.790 9.485 1.00 95.19 189 GLN A O 1
ATOM 1376 N N . ASP A 1 190 ? -0.898 -1.394 11.546 1.00 93.38 190 ASP A N 1
ATOM 1377 C CA . ASP A 1 190 ? -0.999 -0.045 12.095 1.00 93.38 190 ASP A CA 1
ATOM 1378 C C . ASP A 1 190 ? 0.045 0.879 11.421 1.00 93.38 190 ASP A C 1
ATOM 1380 O O . ASP A 1 190 ? 1.161 0.432 11.109 1.00 93.38 190 ASP A O 1
ATOM 1384 N N . PRO A 1 191 ? -0.302 2.149 11.144 1.00 90.00 191 PRO A N 1
ATOM 1385 C CA . PRO A 1 191 ? 0.627 3.106 10.561 1.00 90.00 191 PRO A CA 1
ATOM 1386 C C . PRO A 1 191 ? 1.730 3.476 11.560 1.00 90.00 191 PRO A C 1
ATOM 1388 O O . PRO A 1 191 ? 1.500 3.574 12.766 1.00 90.00 191 PRO A O 1
ATOM 1391 N N . TRP A 1 192 ? 2.943 3.707 11.054 1.00 84.19 192 TRP A N 1
ATOM 1392 C CA . TRP A 1 192 ? 4.049 4.187 11.883 1.00 84.19 192 TRP A CA 1
ATOM 1393 C C . TRP A 1 192 ? 3.830 5.643 12.303 1.00 84.19 192 TRP A C 1
ATOM 1395 O O . TRP A 1 192 ? 3.444 6.482 11.487 1.00 84.19 192 TRP A O 1
ATOM 1405 N N . SER A 1 193 ? 4.153 5.970 13.557 1.00 79.19 193 SER A N 1
ATOM 1406 C CA . SER A 1 193 ? 4.306 7.368 13.965 1.00 79.19 193 SER A CA 1
ATOM 1407 C C . SER A 1 193 ? 5.597 7.933 13.379 1.00 79.19 193 SER A C 1
ATOM 1409 O O . SER A 1 193 ? 6.684 7.419 13.639 1.00 79.19 193 SER A O 1
ATOM 1411 N N . ARG A 1 194 ? 5.482 9.021 12.611 1.00 67.69 194 ARG A N 1
ATOM 1412 C CA . ARG A 1 194 ? 6.640 9.744 12.054 1.00 67.69 194 ARG A CA 1
ATOM 1413 C C . ARG A 1 194 ? 7.503 10.432 13.116 1.00 67.69 194 ARG A C 1
ATOM 1415 O O . ARG A 1 194 ? 8.628 10.814 12.826 1.00 67.69 194 ARG A O 1
ATOM 1422 N N . TRP A 1 195 ? 6.959 10.636 14.315 1.00 64.31 195 TRP A N 1
ATOM 1423 C CA . TRP A 1 195 ? 7.597 11.393 15.394 1.00 64.31 195 TRP A CA 1
ATOM 1424 C C . TRP A 1 195 ? 8.098 10.514 16.534 1.00 64.31 195 TRP A C 1
ATOM 1426 O O . TRP A 1 195 ? 8.700 11.021 17.476 1.00 64.31 195 TRP A O 1
ATOM 1436 N N . ASN A 1 196 ? 7.848 9.207 16.463 1.00 62.72 196 ASN A N 1
ATOM 1437 C CA . ASN A 1 196 ? 8.130 8.296 17.555 1.00 62.72 196 ASN A CA 1
ATOM 1438 C C . ASN A 1 196 ? 9.090 7.199 17.093 1.00 62.72 196 ASN A C 1
ATOM 1440 O O . ASN A 1 196 ? 8.676 6.189 16.517 1.00 62.72 196 ASN A O 1
ATOM 1444 N N . VAL A 1 197 ? 10.378 7.430 17.361 1.00 62.69 197 VAL A N 1
ATOM 1445 C CA . VAL A 1 197 ? 11.466 6.472 17.107 1.00 62.69 197 VAL A CA 1
ATOM 1446 C C . VAL A 1 197 ? 11.241 5.180 17.900 1.00 62.69 197 VAL A C 1
ATOM 1448 O O . VAL A 1 197 ? 11.541 4.098 17.407 1.00 62.69 197 VAL A O 1
ATOM 1451 N N . ASP A 1 198 ? 10.605 5.283 19.071 1.00 67.06 198 ASP A N 1
ATOM 1452 C CA . ASP A 1 198 ? 10.284 4.150 19.944 1.00 67.06 198 ASP A CA 1
ATOM 1453 C C . ASP A 1 198 ? 8.952 3.472 19.580 1.00 67.06 198 ASP A C 1
ATOM 1455 O O . ASP A 1 198 ? 8.496 2.571 20.286 1.00 67.06 198 ASP A O 1
ATOM 1459 N N . HIS A 1 199 ? 8.281 3.927 18.512 1.00 65.12 199 HIS A N 1
ATOM 1460 C CA . HIS A 1 199 ? 7.013 3.394 17.993 1.00 65.12 199 HIS A CA 1
ATOM 1461 C C . HIS A 1 199 ? 5.903 3.220 19.049 1.00 65.12 199 HIS A C 1
ATOM 1463 O O . HIS A 1 199 ? 4.994 2.406 18.885 1.00 65.12 199 HIS A O 1
ATOM 1469 N N . SER A 1 200 ? 5.976 3.975 20.148 1.00 67.19 200 SER A N 1
ATOM 1470 C CA . SER A 1 200 ? 5.113 3.774 21.320 1.00 67.19 200 SER A CA 1
ATOM 1471 C C . SER A 1 200 ? 3.735 4.419 21.158 1.00 67.19 200 SER A C 1
ATOM 1473 O O . SER A 1 200 ? 2.757 3.997 21.773 1.00 67.19 200 SER A O 1
ATOM 1475 N N . GLU A 1 201 ? 3.649 5.448 20.320 1.00 74.19 201 GLU A N 1
ATOM 1476 C CA . GLU A 1 201 ? 2.409 6.148 20.017 1.00 74.19 201 GLU A CA 1
ATOM 1477 C C . GLU A 1 201 ? 1.664 5.457 18.876 1.00 74.19 201 GLU A C 1
ATOM 1479 O O . GLU A 1 201 ? 2.186 5.297 17.769 1.00 74.19 201 GLU A O 1
ATOM 1484 N N . LYS A 1 202 ? 0.415 5.069 19.146 1.00 75.31 202 LYS A N 1
ATOM 1485 C CA . LYS A 1 202 ? -0.478 4.534 18.121 1.00 75.31 202 LYS A CA 1
ATOM 1486 C C . LYS A 1 202 ? -1.061 5.673 17.300 1.00 75.31 202 LYS A C 1
ATOM 1488 O O . LYS A 1 202 ? -1.818 6.484 17.824 1.00 75.31 202 LYS A O 1
ATOM 1493 N N . VAL A 1 203 ? -0.764 5.676 16.007 1.00 85.88 203 VAL A N 1
ATOM 1494 C CA . VAL A 1 203 ? -1.448 6.540 15.043 1.00 85.88 203 VAL A CA 1
ATOM 1495 C C . VAL A 1 203 ? -2.737 5.838 14.600 1.00 85.88 203 VAL A C 1
ATOM 1497 O O . VAL A 1 203 ? -2.670 4.677 14.186 1.00 85.88 203 VAL A O 1
ATOM 1500 N N . PRO A 1 204 ? -3.916 6.481 14.698 1.00 91.00 204 PRO A N 1
ATOM 1501 C CA . PRO A 1 204 ? -5.162 5.876 14.253 1.00 91.00 204 PRO A CA 1
ATOM 1502 C C . PRO A 1 204 ? -5.155 5.691 12.734 1.00 91.00 204 PRO A C 1
ATOM 1504 O O . PRO A 1 204 ? -4.823 6.602 11.974 1.00 91.00 204 PRO A O 1
ATOM 1507 N N . GLY A 1 205 ? -5.546 4.499 12.294 1.00 95.31 205 GLY A N 1
ATOM 1508 C CA . GLY A 1 205 ? -5.652 4.162 10.884 1.00 95.31 205 GLY A CA 1
ATOM 1509 C C . GLY A 1 205 ? -5.018 2.824 10.545 1.00 95.31 205 GLY A C 1
ATOM 1510 O O . GLY A 1 205 ? -4.765 1.989 11.411 1.00 95.31 205 GLY A O 1
ATOM 1511 N N . THR A 1 206 ? -4.769 2.631 9.257 1.00 97.38 206 THR A N 1
ATOM 1512 C CA . THR A 1 206 ? -4.156 1.427 8.702 1.00 97.38 206 THR A CA 1
ATOM 1513 C C . THR A 1 206 ? -3.229 1.803 7.561 1.00 97.38 206 THR A C 1
ATOM 1515 O O . THR A 1 206 ? -3.660 2.449 6.608 1.00 97.38 206 THR A O 1
ATOM 1518 N N . ALA A 1 207 ? -1.983 1.341 7.625 1.00 96.75 207 ALA A N 1
ATOM 1519 C CA . ALA A 1 207 ? -1.091 1.295 6.476 1.00 96.75 207 ALA A CA 1
ATOM 1520 C C . ALA A 1 207 ? -1.242 -0.052 5.764 1.00 96.75 207 ALA A C 1
ATOM 1522 O O . ALA A 1 207 ? -1.351 -1.106 6.403 1.00 96.75 207 ALA A O 1
ATOM 1523 N N . TYR A 1 208 ? -1.236 -0.025 4.436 1.00 98.06 208 TYR A N 1
ATOM 1524 C CA . TYR A 1 208 ? -1.315 -1.232 3.633 1.00 98.06 208 TYR A CA 1
ATOM 1525 C C . TYR A 1 208 ? -0.373 -1.176 2.431 1.00 98.06 208 TYR A C 1
ATOM 1527 O O . TYR A 1 208 ? -0.047 -0.109 1.916 1.00 98.06 208 TYR A O 1
ATOM 1535 N N . GLY A 1 209 ? 0.052 -2.360 2.005 1.00 98.06 209 GLY A N 1
ATOM 1536 C CA . GLY A 1 209 ? 0.857 -2.583 0.815 1.00 98.06 209 GLY A CA 1
ATOM 1537 C C . GLY A 1 209 ? 0.424 -3.878 0.147 1.00 98.06 209 GLY A C 1
ATOM 1538 O O . GLY A 1 209 ? 0.322 -4.903 0.822 1.00 98.06 209 GLY A O 1
ATOM 1539 N N . ILE A 1 210 ? 0.145 -3.839 -1.151 1.00 98.50 210 ILE A N 1
ATOM 1540 C CA . ILE A 1 210 ? -0.363 -4.976 -1.923 1.00 98.50 210 ILE A CA 1
ATOM 1541 C C . ILE A 1 210 ? 0.550 -5.199 -3.120 1.00 98.50 210 ILE A C 1
ATOM 1543 O O . ILE A 1 210 ? 0.717 -4.297 -3.933 1.00 98.50 210 ILE A O 1
ATOM 1547 N N . TRP A 1 211 ? 1.101 -6.398 -3.256 1.00 98.38 211 TRP A N 1
ATOM 1548 C CA . TRP A 1 211 ? 1.854 -6.800 -4.437 1.00 98.38 211 TRP A CA 1
ATOM 1549 C C . TRP A 1 211 ? 0.932 -6.990 -5.640 1.00 98.38 211 TRP A C 1
ATOM 1551 O O . TRP A 1 211 ? -0.110 -7.644 -5.550 1.00 98.38 211 TRP A O 1
ATOM 1561 N N . VAL A 1 212 ? 1.349 -6.459 -6.787 1.00 98.06 212 VAL A N 1
ATOM 1562 C CA . VAL A 1 212 ? 0.703 -6.678 -8.081 1.00 98.06 212 VAL A CA 1
ATOM 1563 C C . VAL A 1 212 ? 1.758 -7.141 -9.077 1.00 98.06 212 VAL A C 1
ATOM 1565 O O . VAL A 1 212 ? 2.736 -6.448 -9.354 1.00 98.06 212 VAL A O 1
ATOM 1568 N N . GLY A 1 213 ? 1.573 -8.352 -9.600 1.00 96.56 213 GLY A N 1
ATOM 1569 C CA . GLY A 1 213 ? 2.578 -8.979 -10.451 1.00 96.56 213 GLY A CA 1
ATOM 1570 C C . GLY A 1 213 ? 3.864 -9.265 -9.675 1.00 96.56 213 GLY A C 1
ATOM 1571 O O . GLY A 1 213 ? 3.822 -9.876 -8.606 1.00 96.56 213 GLY A O 1
ATOM 1572 N N . LYS A 1 214 ? 5.014 -8.872 -10.230 1.00 96.88 214 LYS A N 1
ATOM 1573 C CA . LYS A 1 214 ? 6.338 -9.113 -9.625 1.00 96.88 214 LYS A CA 1
ATOM 1574 C C . LYS A 1 214 ? 7.052 -7.836 -9.205 1.00 96.88 214 LYS A C 1
ATOM 1576 O O . LYS A 1 214 ? 7.979 -7.902 -8.401 1.00 96.88 214 LYS A O 1
ATOM 1581 N N . TH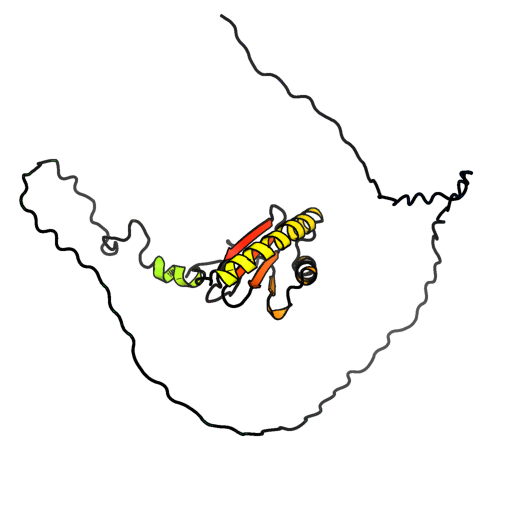R A 1 215 ? 6.679 -6.708 -9.799 1.00 98.06 215 THR A N 1
ATOM 1582 C CA . THR A 1 215 ? 7.448 -5.462 -9.715 1.00 98.06 215 THR A CA 1
ATOM 1583 C C . THR A 1 215 ? 6.638 -4.265 -9.247 1.00 98.06 215 THR A C 1
ATOM 1585 O O . THR A 1 215 ? 7.256 -3.263 -8.917 1.00 98.06 215 THR A O 1
ATOM 1588 N N . ALA A 1 216 ? 5.308 -4.359 -9.160 1.00 98.50 216 ALA A N 1
ATOM 1589 C CA . ALA A 1 216 ? 4.462 -3.259 -8.709 1.00 98.50 216 ALA A CA 1
ATOM 1590 C C . ALA A 1 216 ? 3.833 -3.525 -7.337 1.00 98.50 216 ALA A C 1
ATOM 1592 O O . ALA A 1 216 ? 3.592 -4.663 -6.922 1.00 98.50 216 ALA A O 1
ATOM 1593 N N . CYS A 1 217 ? 3.545 -2.431 -6.651 1.00 98.50 217 CYS A N 1
ATOM 1594 C CA . CYS A 1 217 ? 2.896 -2.359 -5.360 1.00 98.50 217 CYS A CA 1
ATOM 1595 C C . CYS A 1 217 ? 1.777 -1.316 -5.412 1.00 98.50 217 CYS A C 1
ATOM 1597 O O . CYS A 1 217 ? 1.931 -0.247 -6.001 1.00 98.50 217 CYS A O 1
ATOM 1599 N N . ILE A 1 218 ? 0.666 -1.603 -4.741 1.00 98.50 218 ILE A N 1
ATOM 1600 C CA . ILE A 1 218 ? -0.317 -0.594 -4.346 1.00 98.50 218 ILE A CA 1
ATOM 1601 C C . ILE A 1 218 ? -0.070 -0.309 -2.873 1.00 98.50 218 ILE A C 1
ATOM 1603 O O . ILE A 1 218 ? -0.250 -1.194 -2.033 1.00 98.50 218 ILE A O 1
ATOM 1607 N N . SER A 1 219 ? 0.335 0.915 -2.574 1.00 97.88 219 SER A N 1
ATOM 1608 C CA . SER A 1 219 ? 0.729 1.353 -1.238 1.00 97.88 219 SER A CA 1
ATOM 1609 C C . SER A 1 219 ? -0.224 2.443 -0.771 1.00 97.88 219 SER A C 1
ATOM 1611 O O . SER A 1 219 ? -0.711 3.245 -1.570 1.00 97.88 219 SER A O 1
ATOM 1613 N N . GLY A 1 220 ? -0.525 2.493 0.522 1.00 96.75 220 GLY A N 1
ATOM 1614 C CA . GLY A 1 220 ? -1.397 3.545 1.014 1.00 96.75 220 GLY A CA 1
ATOM 1615 C C . GLY A 1 220 ? -1.669 3.521 2.503 1.00 96.75 220 GLY A C 1
ATOM 1616 O O . GLY A 1 220 ? -1.208 2.657 3.252 1.00 96.75 220 GLY A O 1
ATOM 1617 N N . VAL A 1 221 ? -2.452 4.510 2.921 1.00 96.88 221 VAL A N 1
ATOM 1618 C CA . VAL A 1 221 ? -2.895 4.690 4.301 1.00 96.88 221 VAL A CA 1
ATOM 1619 C C . VAL A 1 221 ? -4.369 5.078 4.310 1.00 96.88 221 VAL A C 1
ATOM 1621 O O . VAL A 1 221 ? -4.826 5.874 3.490 1.00 96.88 221 VAL A O 1
ATOM 1624 N N . VAL A 1 222 ? -5.110 4.520 5.260 1.00 97.81 222 VAL A N 1
ATOM 1625 C CA . VAL A 1 222 ? -6.457 4.959 5.625 1.00 97.81 222 VAL A CA 1
ATOM 1626 C C . VAL A 1 222 ? -6.384 5.521 7.032 1.00 97.81 222 VAL A C 1
ATOM 1628 O O . VAL A 1 222 ? -6.107 4.775 7.968 1.00 97.81 222 VAL A O 1
ATOM 1631 N N . SER A 1 223 ? -6.619 6.818 7.183 1.00 96.31 223 SER A N 1
ATOM 1632 C CA . SER A 1 223 ? -6.730 7.492 8.476 1.00 96.31 223 SER A CA 1
ATOM 1633 C C . SER A 1 223 ? -8.127 8.088 8.646 1.00 96.31 223 SER A C 1
ATOM 1635 O O . SER A 1 223 ? -8.970 7.992 7.751 1.00 96.31 223 SER A O 1
ATOM 1637 N N . GLU A 1 224 ? -8.385 8.694 9.803 1.00 95.19 224 GLU A N 1
ATOM 1638 C CA . GLU A 1 224 ? -9.624 9.444 10.049 1.00 95.19 224 GLU A CA 1
ATOM 1639 C C . GLU A 1 224 ? -9.777 10.606 9.055 1.00 95.19 224 GLU A C 1
ATOM 1641 O O . GLU A 1 224 ? -10.861 10.821 8.511 1.00 95.19 224 GLU A O 1
ATOM 1646 N N . ASP A 1 225 ? -8.673 11.293 8.753 1.00 94.56 225 ASP A N 1
ATOM 1647 C CA . ASP A 1 225 ? -8.679 12.501 7.929 1.00 94.56 225 ASP A CA 1
ATOM 1648 C C . ASP A 1 225 ? -8.778 12.208 6.430 1.00 94.56 225 ASP A C 1
ATOM 1650 O O . ASP A 1 225 ? -9.406 12.958 5.681 1.00 94.56 225 ASP A O 1
ATOM 1654 N N . HIS A 1 226 ? -8.123 11.146 5.950 1.00 96.38 226 HIS A N 1
ATOM 1655 C CA . HIS A 1 226 ? -8.019 10.898 4.514 1.00 96.38 226 HIS A CA 1
ATOM 1656 C C . HIS A 1 226 ? -7.730 9.436 4.154 1.00 96.38 226 HIS A C 1
ATOM 1658 O O . HIS A 1 226 ? -7.372 8.599 4.978 1.00 96.38 226 HIS A O 1
ATOM 1664 N N . VAL A 1 227 ? -7.911 9.132 2.867 1.00 97.88 227 VAL A N 1
ATOM 1665 C CA . VAL A 1 227 ? -7.431 7.896 2.238 1.00 97.88 227 VAL A CA 1
ATOM 1666 C C . VAL A 1 227 ? -6.391 8.291 1.205 1.00 97.88 227 VAL A C 1
ATOM 1668 O O . VAL A 1 227 ? -6.679 9.077 0.301 1.00 97.88 227 VAL A O 1
ATOM 1671 N N . TRP A 1 228 ? -5.193 7.741 1.343 1.00 96.75 228 TRP A N 1
ATOM 1672 C CA . TRP A 1 228 ? -4.107 7.891 0.388 1.00 96.75 228 TRP A CA 1
ATOM 1673 C C . TRP A 1 228 ? -3.784 6.536 -0.237 1.00 96.75 228 TRP A C 1
ATOM 1675 O O . TRP A 1 228 ? -3.825 5.496 0.422 1.00 96.75 228 TRP A O 1
ATOM 1685 N N . THR A 1 229 ? -3.566 6.529 -1.546 1.00 97.81 229 THR A N 1
ATOM 1686 C CA . THR A 1 229 ? -3.318 5.327 -2.344 1.00 97.81 229 THR A CA 1
ATOM 1687 C C . THR A 1 229 ? -2.461 5.729 -3.524 1.00 97.81 229 THR A C 1
ATOM 1689 O O . THR A 1 229 ? -2.817 6.660 -4.247 1.00 97.81 229 THR A O 1
ATOM 1692 N N . GLU A 1 230 ? -1.363 5.022 -3.718 1.00 97.94 230 GLU A N 1
ATOM 1693 C CA . GLU A 1 230 ? -0.431 5.226 -4.815 1.00 97.94 230 GLU A CA 1
ATOM 1694 C C . GLU A 1 230 ? 0.039 3.886 -5.379 1.00 97.94 230 GLU A C 1
ATOM 1696 O O . GLU A 1 230 ? -0.052 2.841 -4.726 1.00 97.94 230 GLU A O 1
ATOM 1701 N N . VAL A 1 231 ? 0.527 3.931 -6.615 1.00 98.50 231 VAL A N 1
ATOM 1702 C CA . VAL A 1 231 ? 1.184 2.807 -7.276 1.00 98.50 231 VAL A CA 1
ATOM 1703 C C . VAL A 1 231 ? 2.679 3.090 -7.268 1.00 98.50 231 VAL A C 1
ATOM 1705 O O . VAL A 1 231 ? 3.119 4.141 -7.727 1.00 98.50 231 VAL A O 1
ATOM 1708 N N . THR A 1 232 ? 3.453 2.171 -6.702 1.00 97.56 232 THR A N 1
ATOM 1709 C CA . THR A 1 232 ? 4.909 2.292 -6.549 1.00 97.56 232 THR A CA 1
ATOM 1710 C C . THR A 1 232 ? 5.556 0.952 -6.853 1.00 97.56 232 THR A C 1
ATOM 1712 O O . THR A 1 232 ? 4.896 -0.081 -6.799 1.00 97.56 232 THR A O 1
ATOM 1715 N N . GLY A 1 233 ? 6.863 0.911 -7.100 1.00 98.00 233 GLY A N 1
ATOM 1716 C CA . GLY A 1 233 ? 7.579 -0.358 -6.985 1.00 98.00 233 GLY A CA 1
ATOM 1717 C C . GLY A 1 233 ? 7.884 -0.715 -5.526 1.00 98.00 233 GLY A C 1
ATOM 1718 O O . GLY A 1 233 ? 7.619 0.076 -4.612 1.00 98.00 233 GLY A O 1
ATOM 1719 N N . PRO A 1 234 ? 8.449 -1.904 -5.272 1.00 97.31 234 PRO A N 1
ATOM 1720 C CA . PRO A 1 234 ? 8.759 -2.349 -3.924 1.00 97.31 234 PRO A CA 1
ATOM 1721 C C . PRO A 1 234 ? 9.978 -1.629 -3.347 1.00 97.31 234 PRO A C 1
ATOM 1723 O O . PRO A 1 234 ? 11.016 -1.492 -3.996 1.00 97.31 234 PRO A O 1
ATOM 1726 N N . TYR A 1 235 ? 9.879 -1.253 -2.080 1.00 95.31 235 TYR A N 1
ATOM 1727 C CA . TYR A 1 235 ? 10.993 -0.799 -1.261 1.00 95.31 235 TYR A CA 1
ATOM 1728 C C . TYR A 1 235 ? 11.877 -1.990 -0.856 1.00 95.31 235 TYR A C 1
ATOM 1730 O O . TYR A 1 235 ? 11.363 -3.077 -0.568 1.00 95.31 235 TYR A O 1
ATOM 1738 N N . PRO A 1 236 ? 13.210 -1.820 -0.816 1.00 92.44 236 PRO A N 1
ATOM 1739 C CA . PRO A 1 236 ? 14.149 -2.910 -0.549 1.00 92.44 236 PRO A CA 1
ATOM 1740 C C . PRO A 1 236 ? 13.971 -3.562 0.830 1.00 92.44 236 PRO A C 1
ATOM 1742 O O . PRO A 1 236 ? 14.199 -4.763 0.953 1.00 92.44 236 PRO A O 1
ATOM 1745 N N . GLU A 1 237 ? 13.546 -2.802 1.840 1.00 89.88 237 GLU A N 1
ATOM 1746 C CA . GLU A 1 237 ? 13.450 -3.277 3.229 1.00 89.88 237 GLU A CA 1
ATOM 1747 C C . GLU A 1 237 ? 12.026 -3.664 3.631 1.00 89.88 237 GLU A C 1
ATOM 1749 O O . GLU A 1 237 ? 11.790 -4.659 4.317 1.00 89.88 237 GLU A O 1
ATOM 1754 N N . THR A 1 238 ? 11.053 -2.874 3.195 1.00 91.44 238 THR A N 1
ATOM 1755 C CA . THR A 1 238 ? 9.668 -2.940 3.673 1.00 91.44 238 THR A CA 1
ATOM 1756 C C . THR A 1 238 ? 8.694 -3.463 2.620 1.00 91.44 238 THR A C 1
ATOM 1758 O O . THR A 1 238 ? 7.494 -3.559 2.897 1.00 91.44 238 THR A O 1
ATOM 1761 N N . ALA A 1 239 ? 9.199 -3.872 1.450 1.00 94.56 239 ALA A N 1
ATOM 1762 C CA . ALA A 1 239 ? 8.406 -4.340 0.318 1.00 94.56 239 ALA A CA 1
ATOM 1763 C C . ALA A 1 239 ? 7.398 -3.272 -0.139 1.00 94.56 239 ALA A C 1
ATOM 1765 O O . ALA A 1 239 ? 7.808 -2.190 -0.529 1.00 94.56 239 ALA A O 1
ATOM 1766 N N . CYS A 1 240 ? 6.093 -3.535 -0.095 1.00 97.00 240 CYS A N 1
ATOM 1767 C CA . CYS A 1 240 ? 5.067 -2.617 -0.601 1.00 97.00 240 CYS A CA 1
ATOM 1768 C C . CYS A 1 240 ? 4.598 -1.548 0.400 1.00 97.00 240 CYS A C 1
ATOM 1770 O O . CYS A 1 240 ? 3.499 -1.032 0.255 1.00 97.00 240 CYS A O 1
ATOM 1772 N N . ILE A 1 241 ? 5.349 -1.241 1.457 1.00 94.94 241 ILE A N 1
ATOM 1773 C CA . ILE A 1 241 ? 4.998 -0.121 2.343 1.00 94.94 241 ILE A CA 1
ATOM 1774 C C . ILE A 1 241 ? 6.209 0.786 2.467 1.00 94.94 241 ILE A C 1
ATOM 1776 O O . ILE A 1 241 ? 7.294 0.294 2.754 1.00 94.94 241 ILE A O 1
ATOM 1780 N N . ALA A 1 242 ? 6.043 2.091 2.268 1.00 90.12 242 ALA A N 1
ATOM 1781 C CA . ALA A 1 242 ? 7.146 3.036 2.384 1.00 90.12 242 ALA A CA 1
ATOM 1782 C C . ALA A 1 242 ? 7.772 3.001 3.794 1.00 90.12 242 ALA A C 1
ATOM 1784 O O . ALA A 1 242 ? 7.039 3.013 4.789 1.00 90.12 242 ALA A O 1
ATOM 1785 N N . PRO A 1 243 ? 9.111 2.965 3.907 1.00 87.81 243 PRO A N 1
ATOM 1786 C CA . PRO A 1 243 ? 9.784 3.022 5.198 1.00 87.81 243 PRO A CA 1
ATOM 1787 C C . PRO A 1 243 ? 9.591 4.400 5.864 1.00 87.81 243 PRO A C 1
ATOM 1789 O O . PRO A 1 243 ? 9.620 5.430 5.175 1.00 87.81 243 PRO A O 1
ATOM 1792 N N . PRO A 1 244 ? 9.412 4.443 7.200 1.00 81.69 244 PRO A N 1
ATOM 1793 C CA . PRO A 1 244 ? 9.096 5.677 7.918 1.00 81.69 244 PRO A CA 1
ATOM 1794 C C . PRO A 1 244 ? 10.280 6.648 8.031 1.00 81.69 244 PRO A C 1
ATOM 1796 O O . PRO A 1 244 ? 10.063 7.856 8.091 1.00 81.69 244 PRO A O 1
ATOM 1799 N N . VAL A 1 245 ? 11.519 6.144 8.054 1.00 75.56 245 VAL A N 1
ATOM 1800 C CA . VAL A 1 245 ? 12.742 6.941 8.237 1.00 75.56 245 VAL A CA 1
ATOM 1801 C C . VAL A 1 245 ? 13.796 6.589 7.186 1.00 75.56 245 VAL A C 1
ATOM 1803 O O . VAL A 1 245 ? 13.809 5.476 6.663 1.00 75.56 245 VAL A O 1
ATOM 1806 N N . ALA A 1 246 ? 14.640 7.567 6.847 1.00 69.50 246 ALA A N 1
ATOM 1807 C CA . ALA A 1 246 ? 15.894 7.350 6.121 1.00 69.50 246 ALA A CA 1
ATOM 1808 C C . ALA A 1 246 ? 17.025 7.169 7.141 1.00 69.50 246 ALA A C 1
ATOM 1810 O O . ALA A 1 246 ? 16.911 7.682 8.257 1.00 69.50 246 ALA A O 1
ATOM 1811 N N . HIS A 1 247 ? 18.082 6.457 6.753 1.00 61.62 247 HIS A N 1
ATOM 1812 C CA . HIS A 1 247 ? 19.267 6.253 7.587 1.00 61.62 247 HIS A CA 1
ATOM 1813 C C . HIS A 1 247 ? 20.276 7.393 7.448 1.00 61.62 247 HIS A C 1
ATOM 1815 O O . HIS A 1 247 ? 20.248 8.096 6.415 1.00 61.62 247 HIS A O 1
#